Protein AF-A0A6M8V6R9-F1 (afdb_monomer)

Foldseek 3Di:
DPPVVVVVVVVVVVVVVVPPPDPPQVVPPDPQRPDDQLADDDDPAQFQDWDDDDQWIWTFHFQQGIWIWRCPPVNDIHGQDGDNPPLAATFHYWDDDDQWIWTQRAQQGIWIWGNPPVNDIHTLNPAGDQPNFNEWDDDPQWIWGQHAQQGTKIWGCPPVSHTDSVPIDTDGDGGNYDDDDDPPPPVVVVVVVPPDPVVVVVVVVVVVVVVVVVVVVVVVVPDDDD

Sequence (226 aa):
MLNIFKVILFFILLFLIACGTPNDPESIIGGDGGYKIVTKYATTGYAQDIFLKDSLAYISQGQGGLMILNVSNPKEPKFISELIYGLRGYAYNLINKDSVIYLAAGGFGVGIVNVSNPMNPLIIPEIRAIAPAKNFHIMGDFLFTAVSEEGVNITKINNPTYPDFRQTFFVPGYAQSVCKLQPIVIYCLLLAAKLDLRFLIYQTFRMALIFIRLWICLIHRVMPKM

Secondary structure (DSSP, 8-state):
---HHHHHHHHHHHHHHSS---S-GGG--STT-S---------SS---EEEEETTEEEEE-BTT-EEEEE-SSTTS-EEEEEE-TT--S-B--EEEETTEEEEE-BTT-EEEEE-SSTTS-EE-TT---SSSBSEEEEETTEEEEE-BTB-EEEEE-SSTTS-EEEEEEEE-B-B----------THHHHHHHTS-HHHHHHHHHHHHHHHHHHHHHHHTTS----

Solvent-accessible surface area (backbone atoms only — not comparable to full-atom values): 12882 Å² total; per-residue (Å²): 130,83,54,67,66,59,55,51,50,50,52,51,50,47,51,67,66,64,58,61,77,77,83,50,85,80,74,53,87,54,103,68,59,94,60,79,87,73,59,85,83,88,66,97,35,57,74,57,33,78,46,79,56,93,48,33,38,40,31,23,12,23,76,39,20,38,38,33,31,39,45,75,43,69,71,61,63,39,88,56,35,73,46,43,82,90,60,59,58,37,21,43,28,68,50,74,49,93,52,26,37,42,29,16,10,30,82,60,2,33,42,39,31,42,43,77,45,61,73,65,62,41,75,49,86,91,56,65,62,61,60,38,12,54,21,55,37,76,61,91,49,32,39,36,32,9,28,40,80,57,4,37,39,38,29,36,35,83,41,67,92,60,54,43,68,89,56,56,46,78,42,84,43,78,22,71,66,44,79,80,80,68,84,64,80,60,60,71,58,51,60,64,71,59,66,50,70,64,59,57,53,52,52,53,53,55,50,52,55,50,50,55,56,51,52,59,56,48,62,75,73,72,64,77,92,125

Structure (mmCIF, N/CA/C/O backbone):
data_AF-A0A6M8V6R9-F1
#
_entry.id   AF-A0A6M8V6R9-F1
#
loop_
_atom_site.group_PDB
_atom_site.id
_atom_site.type_symbol
_atom_site.label_atom_id
_atom_site.label_alt_id
_atom_site.label_comp_id
_atom_site.label_asym_id
_atom_site.label_entity_id
_atom_site.label_seq_id
_atom_site.pdbx_PDB_ins_code
_atom_site.Cartn_x
_atom_site.Cartn_y
_atom_site.Cartn_z
_atom_site.occupancy
_atom_site.B_iso_or_equiv
_atom_site.auth_seq_id
_atom_site.auth_comp_id
_atom_site.auth_asym_id
_atom_site.auth_atom_id
_atom_site.pdbx_PDB_model_num
ATOM 1 N N . MET A 1 1 ? -37.107 2.624 -49.092 1.00 55.12 1 MET A N 1
ATOM 2 C CA . MET A 1 1 ? -35.644 2.595 -48.881 1.00 55.12 1 MET A CA 1
ATOM 3 C C . MET A 1 1 ? -35.283 3.672 -47.875 1.00 55.12 1 MET A C 1
ATOM 5 O O . MET A 1 1 ? -35.183 4.836 -48.242 1.00 55.12 1 MET A O 1
ATOM 9 N N . LEU A 1 2 ? -35.189 3.313 -46.593 1.00 49.19 2 LEU A N 1
ATOM 10 C CA . LEU A 1 2 ? -34.698 4.228 -45.566 1.00 49.19 2 LEU A CA 1
ATOM 11 C C . LEU A 1 2 ? -33.220 4.485 -45.885 1.00 49.19 2 LEU A C 1
ATOM 13 O O . LEU A 1 2 ? -32.420 3.554 -45.872 1.00 49.19 2 LEU A O 1
ATOM 17 N N . ASN A 1 3 ? -32.912 5.707 -46.319 1.00 68.44 3 ASN A N 1
ATOM 18 C CA . ASN A 1 3 ? -31.613 6.068 -46.878 1.00 68.44 3 ASN A CA 1
ATOM 19 C C . ASN A 1 3 ? -30.522 5.724 -45.853 1.00 68.44 3 ASN A C 1
ATOM 21 O O . ASN A 1 3 ? -30.592 6.208 -44.724 1.00 68.44 3 ASN A O 1
ATOM 25 N N . ILE A 1 4 ? -29.557 4.878 -46.225 1.00 72.81 4 ILE A N 1
ATOM 26 C CA . ILE A 1 4 ? -28.470 4.391 -45.352 1.00 72.81 4 ILE A CA 1
ATOM 27 C C . ILE A 1 4 ? -27.795 5.548 -44.601 1.00 72.81 4 ILE A C 1
ATOM 29 O O . ILE A 1 4 ? -27.435 5.419 -43.435 1.00 72.81 4 ILE A O 1
ATOM 33 N N . PHE A 1 5 ? -27.752 6.721 -45.233 1.00 72.88 5 PHE A N 1
ATOM 34 C CA . PHE A 1 5 ? -27.257 7.961 -44.653 1.00 72.88 5 PHE A CA 1
ATOM 35 C C . PHE A 1 5 ? -28.019 8.411 -43.394 1.00 72.88 5 PHE A C 1
ATOM 37 O O . PHE A 1 5 ? -27.404 8.844 -42.428 1.00 72.88 5 PHE A O 1
ATOM 44 N N . LYS A 1 6 ? -29.351 8.263 -43.354 1.00 70.00 6 LYS A N 1
ATOM 45 C CA . LYS A 1 6 ? -30.177 8.604 -42.180 1.00 70.00 6 LYS A CA 1
ATOM 46 C C . LYS A 1 6 ? -29.963 7.629 -41.024 1.00 70.00 6 LYS A C 1
ATOM 48 O O . LYS A 1 6 ? -30.010 8.049 -39.875 1.00 70.00 6 LYS A O 1
ATOM 53 N N . VAL A 1 7 ? -29.708 6.354 -41.323 1.00 73.94 7 VAL A N 1
ATOM 54 C CA . VAL A 1 7 ? -29.392 5.343 -40.303 1.00 73.94 7 VAL A CA 1
ATOM 55 C C . VAL A 1 7 ? -28.016 5.622 -39.702 1.00 73.94 7 VAL A C 1
ATOM 57 O O . VAL A 1 7 ? -27.891 5.694 -38.486 1.00 73.94 7 VAL A O 1
ATOM 60 N N . ILE A 1 8 ? -27.007 5.879 -40.539 1.00 75.88 8 ILE A N 1
ATOM 61 C CA . ILE A 1 8 ? -25.658 6.238 -40.081 1.00 75.88 8 ILE A CA 1
ATOM 62 C C . ILE A 1 8 ? -25.691 7.530 -39.255 1.00 75.88 8 ILE A C 1
ATOM 64 O O . ILE A 1 8 ? -25.136 7.567 -38.162 1.00 75.88 8 ILE A O 1
ATOM 68 N N . LEU A 1 9 ? -26.403 8.560 -39.719 1.00 76.31 9 LEU A N 1
ATOM 69 C CA . LEU A 1 9 ? -26.532 9.826 -38.998 1.00 76.31 9 LEU A CA 1
ATOM 70 C C . LEU A 1 9 ? -27.241 9.654 -37.645 1.00 76.31 9 LEU A C 1
ATOM 72 O O . LEU A 1 9 ? -26.822 10.258 -36.664 1.00 76.31 9 LEU A O 1
ATOM 76 N N . PHE A 1 10 ? -28.265 8.797 -37.568 1.00 78.56 10 PHE A N 1
ATOM 77 C CA . PHE A 1 10 ? -28.958 8.474 -36.318 1.00 78.56 10 PHE A CA 1
ATOM 78 C C . PHE A 1 10 ? -28.044 7.755 -35.315 1.00 78.56 10 PHE A C 1
ATOM 80 O O . PHE A 1 10 ? -28.046 8.100 -34.136 1.00 78.56 10 PHE A O 1
ATOM 87 N N . PHE A 1 11 ? -27.212 6.813 -35.773 1.00 71.69 11 PHE A N 1
ATOM 88 C CA . PHE A 1 11 ? -26.235 6.140 -34.913 1.00 71.69 11 PHE A CA 1
ATOM 89 C C . PHE A 1 11 ? -25.071 7.052 -34.499 1.00 71.69 11 PHE A C 1
ATOM 91 O O . PH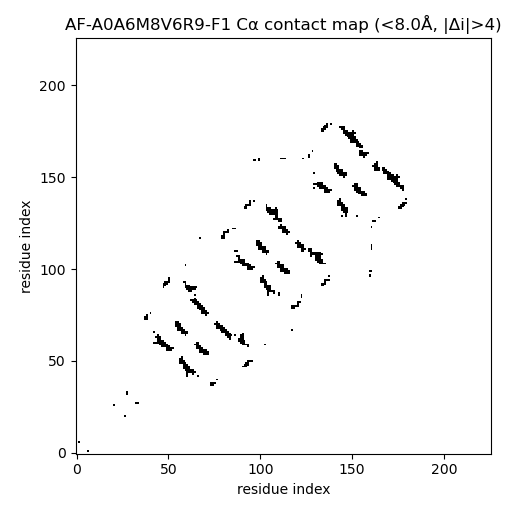E A 1 11 ? -24.610 6.941 -33.368 1.00 71.69 11 PHE A O 1
ATOM 98 N N . ILE A 1 12 ? -24.638 7.985 -35.355 1.00 73.12 12 ILE A N 1
ATOM 99 C CA . ILE A 1 12 ? -23.643 9.014 -35.003 1.00 73.12 12 ILE A CA 1
ATOM 100 C C . ILE A 1 12 ? 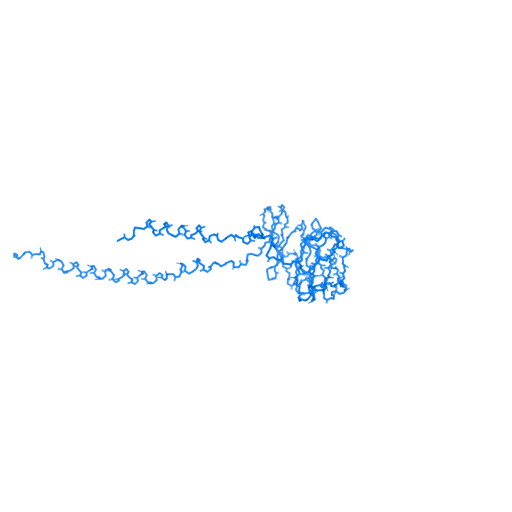-24.215 9.982 -33.959 1.00 73.12 12 ILE A C 1
ATOM 102 O O . ILE A 1 12 ? -23.541 10.280 -32.978 1.00 73.12 12 ILE A O 1
ATOM 106 N N . LEU A 1 13 ? -25.467 10.426 -34.115 1.00 67.25 13 LEU A N 1
ATOM 107 C CA . LEU A 1 13 ? -26.164 11.245 -33.117 1.00 67.25 13 LEU A CA 1
ATOM 108 C C . LEU A 1 13 ? -26.332 10.498 -31.791 1.00 67.25 13 LEU A C 1
ATOM 110 O O . LEU A 1 13 ? -26.054 11.066 -30.742 1.00 67.25 13 LEU A O 1
ATOM 114 N N . LEU A 1 14 ? -26.695 9.213 -31.823 1.00 64.06 14 LEU A N 1
ATOM 115 C CA . LEU A 1 14 ? -26.713 8.368 -30.628 1.00 64.06 14 LEU A CA 1
ATOM 116 C C . LEU A 1 14 ? -25.326 8.229 -29.997 1.00 64.06 14 LEU A C 1
ATOM 118 O O . LEU A 1 14 ? -25.245 8.265 -28.782 1.00 64.06 14 LEU A O 1
ATOM 122 N N . PHE A 1 15 ? -24.245 8.128 -30.774 1.00 58.31 15 PHE A N 1
ATOM 123 C CA . PHE A 1 15 ? -22.869 8.095 -30.256 1.00 58.31 15 PHE A CA 1
ATOM 124 C C . PHE A 1 15 ? -22.446 9.419 -29.607 1.00 58.31 15 PHE A C 1
ATOM 126 O O . PHE A 1 15 ? -21.762 9.408 -28.587 1.00 58.31 15 PHE A O 1
ATOM 133 N N . LEU A 1 16 ? -22.873 10.553 -30.168 1.00 55.50 16 LEU A N 1
ATOM 134 C CA . LEU A 1 16 ? -22.605 11.881 -29.613 1.00 55.50 16 LEU A CA 1
ATOM 135 C C . LEU A 1 16 ? -23.404 12.144 -28.326 1.00 55.50 16 LEU A C 1
ATOM 137 O O . LEU A 1 16 ? -22.905 12.832 -27.444 1.00 55.50 16 LEU A O 1
ATOM 141 N N . ILE A 1 17 ? -24.605 11.567 -28.192 1.00 56.25 17 ILE A N 1
ATOM 142 C CA . ILE A 1 17 ? -25.443 11.671 -26.982 1.00 56.25 17 ILE A CA 1
ATOM 143 C C . ILE A 1 17 ? -25.079 10.583 -25.947 1.00 56.25 17 ILE A C 1
ATOM 145 O O . ILE A 1 17 ? -25.240 10.789 -24.748 1.00 56.25 17 ILE A O 1
ATOM 149 N N . ALA A 1 18 ? -24.562 9.431 -26.392 1.00 46.50 18 ALA A N 1
ATOM 150 C CA . ALA A 1 18 ? -24.117 8.314 -25.551 1.00 46.50 18 ALA A CA 1
ATOM 151 C C . ALA A 1 18 ? -22.645 8.407 -25.133 1.00 46.50 18 ALA A C 1
ATOM 153 O O . ALA A 1 18 ? -22.166 7.535 -24.404 1.00 46.50 18 ALA A O 1
ATOM 154 N N . CYS A 1 19 ? -21.938 9.472 -25.523 1.00 44.44 19 CYS A N 1
ATOM 155 C CA . CYS A 1 19 ? -20.775 9.928 -24.777 1.00 44.44 19 CYS A CA 1
ATOM 156 C C . CYS A 1 19 ? -21.289 10.489 -23.445 1.00 44.44 19 CYS A C 1
ATOM 158 O O . CYS A 1 19 ? -21.414 11.697 -23.251 1.00 44.44 19 CYS A O 1
ATOM 160 N N . GLY A 1 20 ? -21.700 9.580 -22.556 1.00 43.12 20 GLY A N 1
ATOM 161 C CA . GLY A 1 20 ? -21.991 9.903 -21.174 1.00 43.12 20 GLY A CA 1
ATOM 162 C C . GLY A 1 20 ? -20.787 10.646 -20.623 1.00 43.12 20 GLY A C 1
ATOM 163 O O . GLY A 1 20 ? -19.653 10.188 -20.775 1.00 43.12 20 GLY A O 1
ATOM 164 N N . THR A 1 21 ? -21.046 11.813 -20.043 1.00 43.44 21 THR A N 1
ATOM 165 C CA . THR A 1 21 ? -20.040 12.617 -19.355 1.00 43.44 21 THR A CA 1
ATOM 166 C C . THR A 1 21 ? -19.224 11.691 -18.454 1.00 43.44 21 THR A C 1
ATOM 168 O O . THR A 1 21 ? -19.815 10.990 -17.624 1.00 43.44 21 THR A O 1
ATOM 171 N N . PRO A 1 22 ? -17.904 11.597 -18.657 1.00 41.12 22 PRO A N 1
ATOM 172 C CA . PRO A 1 22 ? -17.100 10.538 -18.076 1.00 41.12 22 PRO A CA 1
ATOM 173 C C . PRO A 1 22 ? -16.888 10.804 -16.592 1.00 41.12 22 PRO A C 1
ATOM 175 O O . PRO A 1 22 ? -15.868 11.362 -16.240 1.00 41.12 22 PRO A O 1
ATOM 178 N N . ASN A 1 23 ? -17.825 10.416 -15.718 1.00 45.81 23 ASN A N 1
ATOM 179 C CA . ASN A 1 23 ? -17.651 10.470 -14.259 1.00 45.81 23 ASN A CA 1
ATOM 180 C C . ASN A 1 23 ? -17.009 11.779 -13.748 1.00 45.81 23 ASN A C 1
ATOM 182 O O . ASN A 1 23 ? -16.286 11.750 -12.754 1.00 45.81 23 ASN A O 1
ATOM 186 N N . ASP A 1 24 ? -17.238 12.904 -14.437 1.00 43.41 24 ASP A N 1
ATOM 187 C CA . ASP A 1 24 ? -16.562 14.153 -14.124 1.00 43.41 24 ASP A CA 1
ATOM 188 C C . ASP A 1 24 ? -17.137 14.651 -12.798 1.00 43.41 24 ASP A C 1
ATOM 190 O O . ASP A 1 24 ? -18.343 14.939 -12.737 1.00 43.41 24 ASP A O 1
ATOM 194 N N . PRO A 1 25 ? -16.327 14.772 -11.731 1.00 51.22 25 PRO A N 1
ATOM 195 C CA . PRO A 1 25 ? -16.792 15.333 -10.466 1.00 51.22 25 PRO A CA 1
ATOM 196 C C . PRO A 1 25 ? -17.280 16.786 -10.617 1.00 51.22 25 PRO A C 1
ATOM 198 O O . PRO A 1 25 ? -17.981 17.287 -9.743 1.00 51.22 25 PRO A O 1
ATOM 201 N N . GLU A 1 26 ? -16.984 17.444 -11.743 1.00 45.91 26 GLU A N 1
ATOM 202 C CA . GLU A 1 26 ? -17.461 18.789 -12.086 1.00 45.91 26 GLU A CA 1
ATOM 203 C C . GLU A 1 26 ? -18.832 18.819 -12.794 1.00 45.91 26 GLU A C 1
ATOM 205 O O . GLU A 1 26 ? -19.400 19.891 -12.987 1.00 45.91 26 GLU A O 1
ATOM 210 N N . SER A 1 27 ? -19.431 17.666 -13.125 1.00 43.75 27 SER A N 1
ATOM 211 C CA . SER A 1 27 ? -20.790 17.603 -13.705 1.00 43.75 27 SER A CA 1
ATOM 212 C C . SER A 1 27 ? -21.918 17.890 -12.698 1.00 43.75 27 SER A C 1
ATOM 214 O O . SER A 1 27 ? -23.097 17.912 -13.060 1.00 43.75 27 SER A O 1
ATOM 216 N N . ILE A 1 28 ? -21.585 18.162 -11.433 1.00 53.97 28 ILE A N 1
ATOM 217 C CA . ILE A 1 28 ? -22.557 18.460 -10.381 1.00 53.97 28 ILE A CA 1
ATOM 218 C C . ILE A 1 28 ? -22.807 19.969 -10.326 1.00 53.97 28 ILE A C 1
ATOM 220 O O . ILE A 1 28 ? -22.348 20.682 -9.435 1.00 53.97 28 ILE A O 1
ATOM 224 N N . ILE A 1 29 ? -23.565 20.471 -11.299 1.00 50.88 29 ILE A N 1
ATOM 225 C CA . ILE A 1 29 ? -24.079 21.842 -11.274 1.00 50.88 29 ILE A CA 1
ATOM 226 C C . ILE A 1 29 ? -25.322 21.866 -10.375 1.00 50.88 29 ILE A C 1
ATOM 228 O O . ILE A 1 29 ? -26.451 21.664 -10.813 1.00 50.88 29 ILE A O 1
ATOM 232 N N . GLY A 1 30 ? -25.094 22.077 -9.083 1.00 48.16 30 GLY A N 1
ATOM 233 C CA . GLY A 1 30 ? -26.113 22.283 -8.057 1.00 48.16 30 GLY A CA 1
ATOM 234 C C . GLY A 1 30 ? -25.404 22.554 -6.738 1.00 48.16 30 GLY A C 1
ATOM 235 O O . GLY A 1 30 ? -24.497 21.806 -6.392 1.00 48.16 30 GLY A O 1
ATOM 236 N N . GLY A 1 31 ? -25.770 23.631 -6.041 1.00 50.78 31 GLY A N 1
ATOM 237 C CA . GLY A 1 31 ? -24.967 24.318 -5.012 1.00 50.78 31 GLY A CA 1
ATOM 238 C C . GLY A 1 31 ? -24.450 23.517 -3.808 1.00 50.78 31 GLY A C 1
ATOM 239 O O . GLY A 1 31 ? -23.756 24.103 -2.985 1.00 50.78 31 GLY A O 1
ATOM 240 N N . ASP A 1 32 ? -24.694 22.205 -3.738 1.00 57.09 32 ASP A N 1
ATOM 241 C CA . ASP A 1 32 ? -24.269 21.318 -2.650 1.00 57.09 32 ASP A CA 1
ATOM 242 C C . ASP A 1 32 ? -23.536 20.043 -3.146 1.00 57.09 32 ASP A C 1
ATOM 244 O O . ASP A 1 32 ? -23.332 19.103 -2.380 1.00 57.09 32 ASP A O 1
ATOM 248 N N . GLY A 1 33 ? -23.141 19.968 -4.425 1.00 50.75 33 GLY A N 1
ATOM 249 C CA . GLY A 1 33 ? -22.059 19.083 -4.888 1.00 50.75 33 GLY A CA 1
ATOM 250 C C . GLY A 1 33 ? -22.251 17.560 -4.788 1.00 50.75 33 GLY A C 1
ATOM 251 O O . GLY A 1 33 ? -21.270 16.841 -4.916 1.00 50.75 33 GLY A O 1
ATOM 252 N N . GLY A 1 34 ? -23.464 17.029 -4.587 1.00 62.59 34 GLY A N 1
ATOM 253 C CA . GLY A 1 34 ? -23.811 15.603 -4.787 1.00 62.59 34 GLY A CA 1
ATOM 254 C C . GLY A 1 34 ? -23.121 14.569 -3.877 1.00 62.59 34 GLY A C 1
ATOM 255 O O . GLY A 1 34 ? -23.508 13.401 -3.875 1.00 62.59 34 GLY A O 1
ATOM 256 N N . TYR A 1 35 ? -22.171 14.983 -3.042 1.00 68.56 35 TYR A N 1
ATOM 257 C CA . TYR A 1 35 ? -21.623 14.215 -1.932 1.00 68.56 35 TYR A CA 1
ATOM 258 C C . TYR A 1 35 ? -21.680 15.056 -0.657 1.00 68.56 35 TYR A C 1
ATOM 260 O O . TYR A 1 35 ? -21.407 16.253 -0.648 1.00 68.56 35 TYR A O 1
ATOM 268 N N . LYS A 1 36 ? -22.014 14.413 0.463 1.00 82.50 36 LYS A N 1
ATOM 269 C CA . LYS A 1 36 ? -21.991 15.047 1.782 1.00 82.50 36 LYS A CA 1
ATOM 270 C C . LYS A 1 36 ? -20.750 14.590 2.532 1.00 82.50 36 LYS A C 1
ATOM 272 O O . LYS A 1 36 ? -20.582 13.397 2.775 1.00 82.50 36 LYS A O 1
ATOM 277 N N . ILE A 1 37 ? -19.907 15.534 2.946 1.00 86.12 37 ILE A N 1
ATOM 278 C CA . ILE A 1 37 ? -18.767 15.234 3.820 1.00 86.12 37 ILE A CA 1
ATOM 2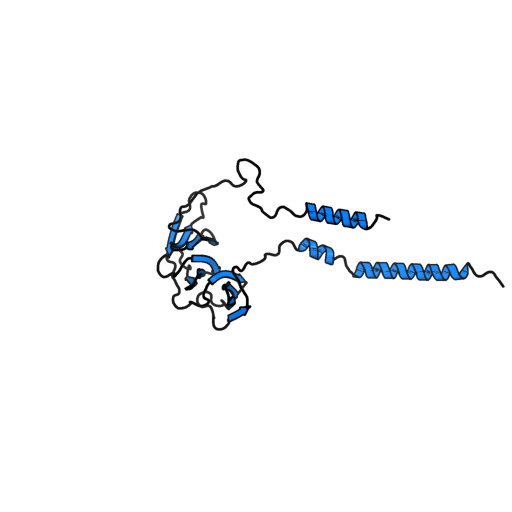79 C C . ILE A 1 37 ? -19.310 14.740 5.167 1.00 86.12 37 ILE A C 1
ATOM 281 O O . ILE A 1 37 ? -20.002 15.474 5.872 1.00 86.12 37 ILE A O 1
ATOM 285 N N . VAL A 1 38 ? -19.010 13.485 5.508 1.00 91.25 38 VAL A N 1
ATOM 286 C CA . VAL A 1 38 ? -19.432 12.860 6.773 1.00 91.25 38 VAL A CA 1
ATOM 287 C C . VAL A 1 38 ? -18.470 13.208 7.907 1.00 91.25 38 VAL A C 1
ATOM 289 O O . VAL A 1 38 ? -18.911 13.520 9.009 1.00 91.25 38 VAL A O 1
ATOM 292 N N . THR A 1 39 ? -17.166 13.166 7.636 1.00 93.25 39 THR A N 1
ATOM 293 C CA . THR A 1 39 ? -16.107 13.507 8.588 1.00 93.25 39 THR A CA 1
ATOM 294 C C . THR A 1 39 ? -14.852 13.954 7.839 1.00 93.25 39 THR A C 1
ATOM 296 O O . THR A 1 39 ? -14.725 13.719 6.634 1.00 93.25 39 THR A O 1
ATOM 299 N N . LYS A 1 40 ? -13.915 14.582 8.551 1.00 92.25 40 LYS A N 1
ATOM 300 C CA . LYS A 1 40 ? -12.560 14.872 8.066 1.00 92.25 40 LYS A CA 1
ATOM 301 C C . LYS A 1 40 ? -11.568 14.353 9.098 1.00 92.25 40 LYS A C 1
ATOM 303 O O . LYS A 1 40 ? -11.721 14.642 10.280 1.00 92.25 40 LYS A O 1
ATOM 308 N N . TYR A 1 41 ? -10.557 13.619 8.649 1.00 93.44 41 TYR A N 1
ATOM 309 C CA . TYR A 1 41 ? -9.496 13.106 9.510 1.00 93.44 41 TYR A CA 1
ATOM 310 C C . TYR A 1 41 ? -8.156 13.677 9.050 1.00 93.44 41 TYR A C 1
ATOM 312 O O . TYR A 1 41 ? -7.801 13.547 7.879 1.00 93.44 41 TYR A O 1
ATOM 320 N N . ALA A 1 42 ? -7.433 14.334 9.956 1.00 92.50 42 ALA A N 1
ATOM 321 C CA . ALA A 1 42 ? -6.129 14.905 9.651 1.00 92.50 42 ALA A CA 1
ATOM 322 C C . ALA A 1 42 ? -5.047 13.828 9.765 1.00 92.50 42 ALA A C 1
ATOM 324 O O . ALA A 1 42 ? -4.855 13.225 10.820 1.00 92.50 42 ALA A O 1
ATOM 325 N N . THR A 1 43 ? -4.342 13.593 8.667 1.00 91.50 43 THR A N 1
ATOM 326 C CA . THR A 1 43 ? -3.163 12.735 8.627 1.00 91.50 43 THR A CA 1
ATOM 327 C C . THR A 1 43 ? -1.933 13.499 9.131 1.00 91.50 43 THR A C 1
ATOM 329 O O . THR A 1 43 ? -1.846 14.716 8.996 1.00 91.50 43 THR A O 1
ATOM 332 N N . THR A 1 44 ? -0.962 12.789 9.700 1.00 87.25 44 THR A N 1
ATOM 333 C CA . THR A 1 44 ? 0.329 13.330 10.185 1.00 87.25 44 THR A CA 1
ATOM 334 C C . THR A 1 44 ? 1.253 13.806 9.055 1.00 87.25 44 THR A C 1
ATOM 336 O O . THR A 1 44 ? 2.080 14.690 9.263 1.00 87.25 44 THR A O 1
ATOM 339 N N . GLY A 1 45 ? 1.101 13.243 7.852 1.00 88.44 45 GLY A N 1
ATOM 340 C CA . GLY A 1 45 ? 1.786 13.650 6.620 1.00 88.44 45 GLY A CA 1
ATOM 341 C C . GLY A 1 45 ? 0.832 13.869 5.441 1.00 88.44 45 GLY A C 1
ATOM 342 O O . GLY A 1 45 ? -0.391 13.795 5.591 1.00 88.44 45 GLY A O 1
ATOM 343 N N . TYR A 1 46 ? 1.394 14.114 4.254 1.00 90.50 46 TYR A N 1
ATOM 344 C CA . TYR A 1 46 ? 0.638 14.322 3.014 1.00 90.50 46 TYR A CA 1
ATOM 345 C C . TYR A 1 46 ? 0.028 13.014 2.518 1.00 90.50 46 TYR A C 1
ATOM 347 O O . TYR A 1 46 ? 0.748 12.193 1.957 1.00 90.50 46 TYR A O 1
ATOM 355 N N . ALA A 1 47 ? -1.278 12.826 2.706 1.00 93.44 47 ALA A N 1
ATOM 356 C CA . ALA A 1 47 ? -1.992 11.677 2.158 1.00 93.44 47 ALA A CA 1
ATOM 357 C C . ALA A 1 47 ? -1.863 11.648 0.623 1.00 93.44 47 ALA A C 1
ATOM 359 O O . ALA A 1 47 ? -2.220 12.620 -0.040 1.00 93.44 47 ALA A O 1
ATOM 360 N N . GLN A 1 48 ? -1.329 10.554 0.081 1.00 93.75 48 GLN A N 1
ATOM 361 C CA . GLN A 1 48 ? -1.113 10.362 -1.356 1.00 93.75 48 GLN A CA 1
ATOM 362 C C . GLN A 1 48 ? -2.103 9.357 -1.944 1.00 93.75 48 GLN A C 1
ATOM 364 O O . GLN A 1 48 ? -2.635 9.574 -3.028 1.00 93.75 48 GLN A O 1
ATOM 369 N N . ASP A 1 49 ? -2.363 8.268 -1.222 1.00 94.06 49 ASP A N 1
ATOM 370 C CA . ASP A 1 49 ? -3.238 7.190 -1.663 1.00 94.06 49 ASP A CA 1
ATOM 371 C C . ASP A 1 49 ? -3.875 6.480 -0.463 1.00 94.06 49 ASP A C 1
ATOM 373 O O . ASP A 1 49 ? -3.390 6.569 0.671 1.00 94.06 49 ASP A O 1
ATOM 377 N N . ILE A 1 50 ? -4.977 5.778 -0.713 1.00 95.00 50 ILE A N 1
ATOM 378 C CA . ILE A 1 50 ? -5.743 5.057 0.298 1.00 95.00 50 ILE A CA 1
ATOM 379 C C . ILE A 1 50 ? -6.236 3.718 -0.241 1.00 95.00 50 ILE A C 1
ATOM 381 O O . ILE A 1 50 ? -6.772 3.609 -1.340 1.00 95.00 50 ILE A O 1
ATOM 385 N N . PHE A 1 51 ? -6.129 2.693 0.593 1.00 92.44 51 PHE A N 1
ATOM 386 C CA . PHE A 1 51 ? -6.681 1.373 0.338 1.00 92.44 51 PHE A CA 1
ATOM 387 C C . PHE A 1 51 ? -7.542 0.926 1.509 1.00 92.44 51 PHE A C 1
ATOM 389 O O . PHE A 1 51 ? -7.178 1.105 2.671 1.00 92.44 51 PHE A O 1
ATOM 396 N N . LEU A 1 52 ? -8.675 0.308 1.193 1.00 94.62 52 LEU A N 1
ATOM 397 C CA . LEU A 1 52 ? -9.593 -0.254 2.171 1.00 94.62 52 LEU A CA 1
ATOM 398 C C . LEU A 1 52 ? -9.513 -1.777 2.145 1.00 94.62 52 LEU A C 1
ATOM 400 O O . LEU A 1 52 ? -9.669 -2.395 1.093 1.00 94.62 52 LEU A O 1
ATOM 404 N N . LYS A 1 53 ? -9.344 -2.372 3.324 1.00 92.88 53 LYS A N 1
ATOM 405 C CA . LYS A 1 53 ? -9.544 -3.803 3.551 1.00 92.88 53 LYS A CA 1
ATOM 406 C C . LYS A 1 53 ? -10.356 -3.981 4.818 1.00 92.88 53 LYS A C 1
ATOM 408 O O . LYS A 1 53 ? -9.955 -3.539 5.893 1.00 92.88 53 LYS A O 1
ATOM 413 N N . ASP A 1 54 ? -11.507 -4.621 4.667 1.00 92.06 54 ASP A N 1
ATOM 414 C CA . ASP A 1 54 ? -12.501 -4.777 5.722 1.00 92.06 54 ASP A CA 1
ATOM 415 C C . ASP A 1 54 ? -12.892 -3.414 6.325 1.00 92.06 54 ASP A C 1
ATOM 417 O O . ASP A 1 54 ? -13.385 -2.535 5.622 1.00 92.06 54 ASP A O 1
ATOM 421 N N . SER A 1 55 ? -12.665 -3.222 7.625 1.00 96.25 55 SER A N 1
ATOM 422 C CA . SER A 1 55 ? -12.905 -1.959 8.335 1.00 96.25 55 SER A CA 1
ATOM 423 C C . SER A 1 55 ? -11.648 -1.104 8.503 1.00 96.25 55 SER A C 1
ATOM 425 O O . SER A 1 55 ? -11.667 -0.155 9.286 1.00 96.25 55 SER A O 1
ATOM 427 N N . LEU A 1 56 ? -10.547 -1.443 7.833 1.00 97.44 56 LEU A N 1
ATOM 428 C CA . LEU A 1 56 ? -9.281 -0.728 7.944 1.00 97.44 56 LEU A CA 1
ATOM 429 C C . LEU A 1 56 ? -8.983 0.062 6.672 1.00 97.44 56 LEU A C 1
ATOM 431 O O . LEU A 1 56 ? -9.075 -0.455 5.558 1.00 97.44 56 LEU A O 1
ATOM 435 N N . ALA A 1 57 ? -8.587 1.315 6.864 1.00 96.94 57 ALA A N 1
ATOM 436 C CA . ALA A 1 57 ? -8.022 2.176 5.843 1.00 96.94 57 ALA A CA 1
ATOM 437 C C . ALA A 1 57 ? -6.506 2.253 6.027 1.00 96.94 57 ALA A C 1
ATOM 439 O O . ALA A 1 57 ? -6.020 2.592 7.105 1.00 96.94 57 ALA A O 1
ATOM 440 N N . TYR A 1 58 ? -5.779 1.964 4.959 1.00 97.12 58 TYR A N 1
ATOM 441 C CA . TYR A 1 58 ? -4.331 2.063 4.862 1.00 97.12 58 TYR A CA 1
ATOM 442 C C . TYR A 1 58 ? -4.009 3.257 3.977 1.00 97.12 58 TYR A C 1
ATOM 444 O O . TYR A 1 58 ? -4.480 3.317 2.844 1.00 97.12 58 TYR A O 1
ATOM 452 N N . ILE A 1 59 ? -3.248 4.212 4.494 1.00 96.69 59 ILE A N 1
ATOM 453 C CA . ILE A 1 59 ? -3.037 5.514 3.862 1.00 96.69 59 ILE A CA 1
ATOM 454 C C . ILE A 1 59 ? -1.538 5.727 3.685 1.00 96.69 59 ILE A C 1
ATOM 456 O O . ILE A 1 59 ? -0.795 5.696 4.667 1.00 96.69 59 ILE A O 1
ATOM 460 N N . SER A 1 60 ? -1.086 5.960 2.454 1.00 95.19 60 SER A N 1
ATOM 461 C CA . SER A 1 60 ? 0.284 6.405 2.193 1.00 95.19 60 SER A CA 1
ATOM 462 C C . SER A 1 60 ? 0.365 7.904 2.440 1.00 95.19 60 SER A C 1
ATOM 464 O O . SER A 1 60 ? -0.500 8.664 2.010 1.00 95.19 60 SER A O 1
ATOM 466 N N . GLN A 1 61 ? 1.401 8.345 3.147 1.00 93.50 61 GLN A N 1
ATOM 467 C CA . GLN A 1 61 ? 1.498 9.716 3.649 1.00 93.50 61 GLN A CA 1
ATOM 468 C C . GLN A 1 61 ? 2.765 10.449 3.188 1.00 93.50 61 GLN A C 1
ATOM 470 O O . GLN A 1 61 ? 3.300 11.297 3.911 1.00 93.50 61 GLN A O 1
ATOM 475 N N . GLY A 1 62 ? 3.307 10.113 2.013 1.00 91.06 62 GLY A N 1
ATOM 476 C CA . GLY A 1 62 ? 4.574 10.678 1.553 1.00 91.06 62 GLY A CA 1
ATOM 477 C C . GLY A 1 62 ? 5.696 10.381 2.555 1.00 91.06 62 GLY A C 1
ATOM 478 O O . GLY A 1 62 ? 6.045 9.220 2.754 1.00 91.06 62 GLY A O 1
ATOM 479 N N . GLN A 1 63 ? 6.242 11.417 3.200 1.00 87.75 63 GLN A N 1
ATOM 480 C CA . GLN A 1 63 ? 7.251 11.290 4.269 1.00 87.75 63 GLN A CA 1
ATOM 481 C C . GLN A 1 63 ? 6.707 10.698 5.577 1.00 87.75 63 GLN A C 1
ATOM 483 O O . GLN A 1 63 ? 7.492 10.204 6.378 1.00 87.75 63 GLN A O 1
ATOM 488 N N . GLY A 1 64 ? 5.388 10.739 5.796 1.00 88.88 64 GLY A N 1
ATOM 489 C CA . GLY A 1 64 ? 4.739 10.107 6.951 1.00 88.88 64 GLY A CA 1
ATOM 490 C C . GLY A 1 64 ? 4.664 8.580 6.850 1.00 88.88 64 GLY A C 1
ATOM 491 O O . GLY A 1 64 ? 4.247 7.923 7.791 1.00 88.88 64 GLY A O 1
ATOM 492 N N . GLY A 1 65 ? 5.077 7.987 5.723 1.00 92.62 65 GLY A N 1
ATOM 493 C CA . GLY A 1 65 ? 5.076 6.537 5.550 1.00 92.62 65 GLY A CA 1
ATOM 494 C C . GLY A 1 65 ? 3.665 5.974 5.376 1.00 92.62 65 GLY A C 1
ATOM 495 O O . GLY A 1 65 ? 2.969 6.356 4.432 1.00 92.62 65 GLY A O 1
ATOM 496 N N . LEU A 1 66 ? 3.274 5.033 6.237 1.00 95.06 66 LEU A N 1
ATOM 497 C CA . LEU A 1 66 ? 1.986 4.334 6.190 1.00 95.06 66 LEU A CA 1
ATOM 498 C C . LEU A 1 66 ? 1.200 4.545 7.489 1.00 95.06 66 LEU A C 1
ATOM 500 O O . LEU A 1 66 ? 1.658 4.135 8.553 1.00 95.06 66 LEU A O 1
ATOM 504 N N . MET A 1 67 ? -0.023 5.060 7.391 1.00 96.50 67 MET A N 1
ATOM 505 C CA . MET A 1 67 ? -0.981 5.126 8.499 1.00 96.50 67 MET A CA 1
ATOM 506 C C . MET A 1 67 ? -2.094 4.107 8.320 1.00 96.50 67 MET A C 1
ATOM 508 O O . MET A 1 67 ? -2.564 3.860 7.210 1.00 96.50 67 MET A O 1
ATOM 512 N N . ILE A 1 68 ? -2.533 3.540 9.440 1.00 97.31 68 ILE A N 1
ATOM 513 C CA . ILE A 1 68 ? -3.649 2.605 9.501 1.00 97.31 68 ILE A CA 1
ATOM 514 C C . ILE A 1 68 ? -4.724 3.209 10.401 1.00 97.31 68 ILE A C 1
ATOM 516 O O . ILE A 1 68 ? -4.464 3.563 11.554 1.00 97.31 68 ILE A O 1
ATOM 520 N N . LEU A 1 69 ? -5.941 3.312 9.872 1.00 97.75 69 LEU A N 1
ATOM 521 C CA . LEU A 1 69 ? -7.128 3.764 10.590 1.00 97.75 69 LEU A CA 1
ATOM 522 C C . LEU A 1 69 ? -8.190 2.669 10.584 1.00 97.75 69 LEU A C 1
ATOM 524 O O . LEU A 1 69 ? -8.386 1.987 9.584 1.00 97.75 69 LEU A O 1
ATOM 528 N N . ASN A 1 70 ? -8.941 2.552 11.670 1.00 97.81 70 ASN A N 1
ATOM 529 C CA . ASN A 1 70 ? -10.206 1.840 11.685 1.00 97.81 70 ASN A CA 1
ATOM 530 C C . ASN A 1 70 ? -11.323 2.805 11.279 1.00 97.81 70 ASN A C 1
ATOM 532 O O . ASN A 1 70 ? -11.558 3.817 11.937 1.00 97.81 70 ASN A O 1
ATOM 536 N N . VAL A 1 71 ? -12.009 2.466 10.194 1.00 97.44 71 VAL A N 1
ATOM 537 C CA . VAL A 1 71 ? -13.084 3.243 9.567 1.00 97.44 71 VAL A CA 1
ATOM 538 C C . VAL A 1 71 ? -14.432 2.513 9.615 1.00 97.44 71 VAL A C 1
ATOM 540 O O . VAL A 1 71 ? -15.343 2.852 8.865 1.00 97.44 71 VAL A O 1
ATOM 543 N N . SER A 1 72 ? -14.590 1.536 10.520 1.00 97.44 72 SER A N 1
ATOM 544 C CA . SER A 1 72 ? -15.871 0.840 10.768 1.00 97.44 72 SER A CA 1
ATOM 545 C C . SER A 1 72 ? -17.025 1.803 11.064 1.00 97.44 72 SER A C 1
ATOM 547 O O . SER A 1 72 ? -18.155 1.558 10.648 1.00 97.44 72 SER A O 1
ATOM 549 N N . ASN A 1 73 ? -16.736 2.918 11.744 1.00 96.12 73 ASN A N 1
ATOM 550 C CA . ASN A 1 73 ? -17.630 4.061 11.858 1.00 96.12 73 ASN A CA 1
ATOM 551 C C . ASN A 1 73 ? -17.091 5.231 11.011 1.00 96.12 73 ASN A C 1
ATOM 553 O O . ASN A 1 73 ? -16.194 5.943 11.467 1.00 96.12 73 ASN A O 1
ATOM 557 N N . PRO A 1 74 ? -17.663 5.508 9.823 1.00 92.50 74 PRO A N 1
ATOM 558 C CA . PRO A 1 74 ? -17.207 6.596 8.955 1.00 92.50 74 PRO A CA 1
ATOM 559 C C . PRO A 1 74 ? -17.348 8.001 9.555 1.00 92.50 74 PRO A C 1
ATOM 561 O O . PRO A 1 74 ? -16.766 8.942 9.027 1.00 92.50 74 PRO A O 1
ATOM 564 N N . LYS A 1 75 ? -18.137 8.179 10.625 1.00 95.44 75 LYS A N 1
ATOM 565 C CA . LYS A 1 75 ? -18.254 9.465 11.337 1.00 95.44 75 LYS A CA 1
ATOM 566 C C . LYS A 1 75 ? -17.111 9.691 12.321 1.00 95.44 75 LYS A C 1
ATOM 568 O O . LYS A 1 75 ? -16.770 10.838 12.594 1.00 95.44 75 LYS A O 1
ATOM 573 N N . GLU A 1 76 ? -16.523 8.610 12.824 1.00 95.44 76 GLU A N 1
ATOM 574 C CA . GLU A 1 76 ? -15.499 8.632 13.866 1.00 95.44 76 GLU A CA 1
ATOM 575 C C . GLU A 1 76 ? -14.390 7.603 13.565 1.00 95.44 76 GLU A C 1
ATOM 577 O O . GLU A 1 76 ? -14.312 6.555 14.217 1.00 95.44 76 GLU A O 1
ATOM 582 N N . PRO A 1 77 ? -13.536 7.864 12.556 1.00 97.06 77 PRO A N 1
ATOM 583 C CA . PRO A 1 77 ? -12.363 7.042 12.293 1.00 97.06 77 PRO A CA 1
ATOM 584 C C . PRO A 1 77 ? -11.425 7.020 13.501 1.00 97.06 77 PRO A C 1
ATOM 586 O O . PRO A 1 77 ? -11.195 8.051 14.135 1.00 97.06 77 PRO A O 1
ATOM 589 N N . LYS A 1 78 ? -10.846 5.856 13.799 1.00 97.38 78 LYS A N 1
ATOM 590 C CA . LYS A 1 78 ? -9.928 5.666 14.928 1.00 97.38 78 LYS A CA 1
ATOM 591 C C . LYS A 1 78 ? -8.531 5.334 14.439 1.00 97.38 78 LYS A C 1
ATOM 593 O O . LYS A 1 78 ? -8.362 4.441 13.614 1.00 97.38 78 LYS A O 1
ATOM 598 N N . PHE A 1 79 ? -7.532 6.018 14.982 1.00 97.38 79 PHE A N 1
ATOM 599 C CA . PHE A 1 79 ? -6.134 5.673 14.760 1.00 97.38 79 PHE A CA 1
ATOM 600 C C . PHE A 1 79 ? -5.821 4.267 15.280 1.00 97.38 79 PHE A C 1
ATOM 602 O O . PHE A 1 79 ? -6.238 3.911 16.382 1.00 97.38 79 PHE A O 1
ATOM 609 N N . ILE A 1 80 ? -5.089 3.486 14.485 1.00 97.75 80 ILE A N 1
ATOM 610 C CA . ILE A 1 80 ? -4.635 2.138 14.846 1.00 97.75 80 ILE A CA 1
ATOM 611 C C . ILE A 1 80 ? -3.120 2.133 15.016 1.00 97.75 80 ILE A C 1
ATOM 613 O O . ILE A 1 80 ? -2.624 1.790 16.087 1.00 97.75 80 ILE A O 1
ATOM 617 N N . SER A 1 81 ? -2.387 2.536 13.979 1.00 96.50 81 SER A N 1
ATOM 618 C CA . SER A 1 81 ? -0.928 2.599 14.015 1.00 96.50 81 SER A CA 1
ATOM 619 C C . SER A 1 81 ? -0.375 3.464 12.887 1.00 96.50 81 SER A C 1
ATOM 621 O O . SER A 1 81 ? -1.067 3.776 11.915 1.00 96.50 81 SER A O 1
ATOM 623 N N . GLU A 1 82 ? 0.920 3.745 12.964 1.00 94.38 82 GLU A N 1
ATOM 624 C CA . GLU A 1 82 ? 1.681 4.425 11.922 1.00 94.38 82 GLU A CA 1
ATOM 625 C C . GLU A 1 82 ? 3.059 3.777 11.783 1.00 94.38 82 GLU A C 1
ATOM 627 O O . GLU A 1 82 ? 3.671 3.364 12.770 1.00 94.38 82 GLU A O 1
ATOM 632 N N . LEU A 1 83 ? 3.546 3.688 10.552 1.00 92.81 83 LEU A N 1
ATOM 633 C CA . LEU A 1 83 ? 4.857 3.172 10.202 1.00 92.81 83 LEU A CA 1
ATOM 634 C C . LEU A 1 83 ? 5.602 4.236 9.402 1.00 92.81 83 LEU A C 1
ATOM 636 O O . LEU A 1 83 ? 5.484 4.313 8.180 1.00 92.81 83 LEU A O 1
ATOM 640 N N . ILE A 1 84 ? 6.372 5.050 10.120 1.00 85.12 84 ILE A N 1
ATOM 641 C CA . ILE A 1 84 ? 7.188 6.131 9.552 1.00 85.12 84 ILE A CA 1
ATOM 642 C C . ILE A 1 84 ? 8.621 5.638 9.318 1.00 85.12 84 ILE A C 1
ATOM 644 O O . ILE A 1 84 ? 9.216 5.835 8.260 1.00 85.12 84 ILE A O 1
ATOM 648 N N . TYR A 1 85 ? 9.197 4.978 10.326 1.00 77.38 85 TYR A N 1
ATOM 649 C CA . TYR A 1 85 ? 10.613 4.629 10.340 1.00 77.38 85 TYR A CA 1
ATOM 650 C C . TYR A 1 85 ? 10.913 3.383 9.506 1.00 77.38 85 TYR A C 1
ATOM 652 O O . TYR A 1 85 ? 10.227 2.370 9.595 1.00 77.38 85 TYR A O 1
ATOM 660 N N . GLY A 1 86 ? 11.988 3.451 8.718 1.00 72.69 86 GLY A N 1
ATOM 661 C CA . GLY A 1 86 ? 12.495 2.344 7.901 1.00 72.69 86 GLY A CA 1
ATOM 662 C C . GLY A 1 86 ? 11.921 2.281 6.480 1.00 72.69 86 GLY A C 1
ATOM 663 O O . GLY A 1 86 ? 12.559 1.684 5.607 1.00 72.69 86 GLY A O 1
ATOM 664 N N . LEU A 1 87 ? 10.786 2.942 6.215 1.00 77.00 87 LEU A N 1
ATOM 665 C CA . LEU A 1 87 ? 10.327 3.223 4.856 1.00 77.00 87 LEU A CA 1
ATOM 666 C C . LEU A 1 87 ? 11.196 4.358 4.312 1.00 77.00 87 LEU A C 1
ATOM 668 O O . LEU A 1 87 ? 11.153 5.489 4.786 1.00 77.00 87 LEU A O 1
ATOM 672 N N . ARG A 1 88 ? 12.072 4.037 3.360 1.00 77.69 88 ARG A N 1
ATOM 673 C CA . ARG A 1 88 ? 12.914 5.042 2.706 1.00 77.69 88 ARG A CA 1
ATOM 674 C C . ARG A 1 88 ? 12.114 5.728 1.611 1.00 77.69 88 ARG A C 1
ATOM 676 O O . ARG A 1 88 ? 11.428 5.041 0.875 1.00 77.69 88 ARG A O 1
ATOM 683 N N . GLY A 1 89 ? 12.271 7.036 1.444 1.00 82.62 89 GLY A N 1
ATOM 684 C CA . GLY A 1 89 ? 11.607 7.776 0.370 1.00 82.62 89 GLY A CA 1
ATOM 685 C C . GLY A 1 89 ? 10.195 8.232 0.712 1.00 82.62 89 GLY A C 1
ATOM 686 O O . GLY A 1 89 ? 9.813 8.299 1.875 1.00 82.62 89 GLY A O 1
ATOM 687 N N . TYR A 1 90 ? 9.444 8.590 -0.327 1.00 87.38 90 TYR A N 1
ATOM 688 C CA . TYR A 1 90 ? 8.066 9.059 -0.218 1.00 87.38 90 TYR A CA 1
ATOM 689 C C . TYR A 1 90 ? 7.121 7.924 -0.589 1.00 87.38 90 TYR A C 1
ATOM 691 O O . TYR A 1 90 ? 7.250 7.365 -1.675 1.00 87.38 90 TYR A O 1
ATOM 699 N N . ALA A 1 91 ? 6.165 7.615 0.284 1.00 90.81 91 ALA A N 1
ATOM 700 C CA . ALA A 1 91 ? 5.090 6.680 -0.013 1.00 90.81 91 ALA A CA 1
ATOM 701 C C . ALA A 1 91 ? 4.056 7.342 -0.942 1.00 90.81 91 ALA A C 1
ATOM 703 O O . ALA A 1 91 ? 3.274 8.177 -0.489 1.00 90.81 91 ALA A O 1
ATOM 704 N N . TYR A 1 92 ? 4.069 6.988 -2.230 1.00 90.50 92 TYR A N 1
ATOM 705 C CA . TYR A 1 92 ? 3.184 7.570 -3.252 1.00 90.50 92 TYR A CA 1
ATOM 706 C C . TYR A 1 92 ? 1.901 6.772 -3.471 1.00 90.50 92 TYR A C 1
ATOM 708 O O . TYR A 1 92 ? 0.815 7.328 -3.510 1.00 90.50 92 TYR A O 1
ATOM 716 N N . ASN A 1 93 ? 2.025 5.461 -3.614 1.00 91.88 93 ASN A N 1
ATOM 717 C CA . ASN A 1 93 ? 0.932 4.561 -3.964 1.00 91.88 93 ASN A CA 1
ATOM 718 C C . ASN A 1 93 ? 1.061 3.300 -3.119 1.00 91.88 93 ASN A C 1
ATOM 720 O O . ASN A 1 93 ? 2.173 2.938 -2.716 1.00 91.88 93 ASN A O 1
ATOM 724 N N . LEU A 1 94 ? -0.064 2.655 -2.831 1.00 93.94 94 LEU A N 1
ATOM 725 C CA . LEU A 1 94 ? -0.069 1.410 -2.083 1.00 93.94 94 LEU A CA 1
ATOM 726 C C . LEU A 1 94 ? -1.054 0.405 -2.668 1.00 93.94 94 LEU A C 1
ATOM 728 O O . LEU A 1 94 ? -2.069 0.757 -3.259 1.00 93.94 94 LEU A O 1
ATOM 732 N N . ILE A 1 95 ? -0.733 -0.876 -2.524 1.00 92.50 95 ILE A N 1
ATOM 733 C CA . ILE A 1 95 ? -1.632 -1.958 -2.914 1.00 92.50 95 ILE A CA 1
ATOM 734 C C . ILE A 1 95 ? -1.428 -3.147 -1.991 1.00 92.50 95 ILE A C 1
ATOM 736 O O . ILE A 1 95 ? -0.312 -3.460 -1.572 1.00 92.50 95 ILE A O 1
ATOM 740 N N . ASN A 1 96 ? -2.523 -3.817 -1.671 1.00 93.75 96 ASN A N 1
ATOM 741 C CA . ASN A 1 96 ? -2.512 -5.001 -0.837 1.00 93.75 96 ASN A CA 1
ATOM 742 C C . ASN A 1 96 ? -2.476 -6.279 -1.677 1.00 93.75 96 ASN A C 1
ATOM 744 O O . ASN A 1 96 ? -3.172 -6.397 -2.684 1.00 93.75 96 ASN A O 1
ATOM 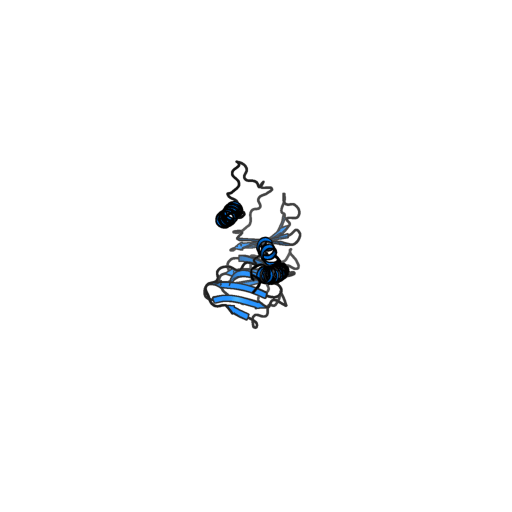748 N N . LYS A 1 97 ? -1.727 -7.265 -1.184 1.00 92.50 97 LYS A N 1
ATOM 749 C CA . LYS A 1 97 ? -1.936 -8.679 -1.485 1.00 92.50 97 LYS A CA 1
ATOM 750 C C . LYS A 1 97 ? -1.864 -9.459 -0.182 1.00 92.50 97 LYS A C 1
ATOM 752 O O . LYS A 1 97 ? -0.877 -9.366 0.545 1.00 92.50 97 LYS A O 1
ATOM 757 N N . ASP A 1 98 ? -2.917 -10.204 0.127 1.00 92.06 98 ASP A N 1
ATOM 758 C CA . ASP A 1 98 ? -3.046 -10.982 1.360 1.00 92.06 98 ASP A CA 1
ATOM 759 C C . ASP A 1 98 ? -2.830 -10.115 2.613 1.00 92.06 98 ASP A C 1
ATOM 761 O O . ASP A 1 98 ? -3.581 -9.165 2.844 1.00 92.06 98 ASP A O 1
ATOM 765 N N . SER A 1 99 ? -1.813 -10.403 3.423 1.00 92.50 99 SER A N 1
ATOM 766 C CA . SER A 1 99 ? -1.445 -9.616 4.610 1.00 92.50 99 SER A CA 1
ATOM 767 C C . SER A 1 99 ? -0.233 -8.714 4.378 1.00 92.50 99 SER A C 1
ATOM 769 O O . SER A 1 99 ? 0.448 -8.330 5.327 1.00 92.50 99 SER A O 1
ATOM 771 N N . VAL A 1 100 ? 0.059 -8.389 3.122 1.00 93.25 100 VAL A N 1
ATOM 772 C CA . VAL A 1 100 ? 1.185 -7.545 2.726 1.00 93.25 100 VAL A CA 1
ATOM 773 C C . VAL A 1 100 ? 0.676 -6.310 1.998 1.00 93.25 100 VAL A C 1
ATOM 775 O O . VAL A 1 100 ? -0.282 -6.370 1.224 1.00 93.25 100 VAL A O 1
ATOM 778 N N . ILE A 1 101 ? 1.320 -5.179 2.261 1.00 93.69 101 ILE A N 1
ATOM 779 C CA . ILE A 1 101 ? 1.165 -3.945 1.503 1.00 93.69 101 ILE A CA 1
ATOM 780 C C . ILE A 1 101 ? 2.474 -3.657 0.785 1.00 93.69 101 ILE A C 1
ATOM 782 O O . ILE A 1 101 ? 3.539 -3.600 1.400 1.00 93.69 101 ILE A O 1
ATOM 786 N N . TYR A 1 102 ? 2.366 -3.453 -0.521 1.00 92.50 102 TYR A N 1
ATOM 787 C CA . TYR A 1 102 ? 3.422 -2.882 -1.339 1.00 92.50 102 TYR A CA 1
ATOM 788 C C . TYR A 1 102 ? 3.255 -1.370 -1.358 1.00 92.50 102 TYR A C 1
ATOM 790 O O . TYR A 1 102 ? 2.135 -0.874 -1.477 1.00 92.50 102 TYR A O 1
ATOM 798 N N . LEU A 1 103 ? 4.363 -0.647 -1.240 1.00 92.19 103 LEU A N 1
ATOM 799 C CA . LEU A 1 103 ? 4.424 0.810 -1.183 1.00 92.19 103 LEU A CA 1
ATOM 800 C C . LEU A 1 103 ? 5.385 1.325 -2.246 1.00 92.19 103 LEU A C 1
ATOM 802 O O . LEU A 1 103 ? 6.542 0.914 -2.294 1.00 92.19 103 LEU A O 1
ATOM 806 N N . ALA A 1 104 ? 4.926 2.246 -3.086 1.00 91.12 104 ALA A N 1
ATOM 807 C CA . ALA A 1 104 ? 5.783 2.910 -4.058 1.00 91.12 104 ALA A CA 1
ATOM 808 C C . ALA A 1 104 ? 6.601 3.960 -3.312 1.00 91.12 104 ALA A C 1
ATOM 810 O O . ALA A 1 104 ? 6.046 4.955 -2.851 1.00 91.12 104 ALA A O 1
ATOM 811 N N . ALA A 1 105 ? 7.901 3.716 -3.177 1.00 89.12 105 ALA A N 1
ATOM 812 C CA . ALA A 1 105 ? 8.835 4.512 -2.390 1.00 89.12 105 ALA A CA 1
ATOM 813 C C . ALA A 1 105 ? 9.721 5.433 -3.257 1.00 89.12 105 ALA A C 1
ATOM 815 O O . ALA A 1 105 ? 10.814 5.856 -2.856 1.00 89.12 105 ALA A O 1
ATOM 816 N N . GLY A 1 106 ? 9.283 5.733 -4.483 1.00 85.88 106 GLY A N 1
ATOM 817 C CA . GLY A 1 106 ? 10.001 6.590 -5.420 1.00 85.88 106 GLY A CA 1
ATOM 818 C C . GLY A 1 106 ? 11.352 5.996 -5.807 1.00 85.88 106 GLY A C 1
ATOM 819 O O . GLY A 1 106 ? 11.438 4.843 -6.225 1.00 85.88 106 GLY A O 1
ATOM 820 N N . GLY A 1 107 ? 12.424 6.775 -5.645 1.00 84.44 107 GLY A N 1
ATOM 821 C CA . GLY A 1 107 ? 13.794 6.352 -5.963 1.00 84.44 107 GLY A CA 1
ATOM 822 C C . GLY A 1 107 ? 14.314 5.164 -5.144 1.00 84.44 107 GLY A C 1
ATOM 823 O O . GLY A 1 107 ? 15.336 4.592 -5.500 1.00 84.44 107 GLY A O 1
ATOM 824 N N . PHE A 1 108 ? 13.617 4.765 -4.076 1.00 85.12 108 PHE A N 1
ATOM 825 C CA . PHE A 1 108 ? 13.959 3.577 -3.285 1.00 85.12 108 PHE A CA 1
ATOM 826 C C . PHE A 1 108 ? 13.210 2.314 -3.721 1.00 85.12 108 PHE A C 1
ATOM 828 O O . PHE A 1 108 ? 13.442 1.245 -3.158 1.00 85.12 108 PHE A O 1
ATOM 835 N N . GLY A 1 109 ? 12.350 2.433 -4.734 1.00 88.38 109 GLY A N 1
ATOM 836 C CA . GLY A 1 109 ? 11.651 1.315 -5.344 1.00 88.38 109 GLY A CA 1
ATOM 837 C C . GLY A 1 109 ? 10.385 0.897 -4.616 1.00 88.38 109 GLY A C 1
ATOM 838 O O . GLY A 1 109 ? 9.650 1.748 -4.122 1.00 88.38 109 GLY A O 1
ATOM 839 N N . VAL A 1 110 ? 10.091 -0.402 -4.587 1.00 88.94 110 VAL A N 1
ATOM 840 C CA . VAL A 1 110 ? 8.913 -0.935 -3.892 1.00 88.94 110 VAL A CA 1
ATOM 841 C C . VAL A 1 110 ? 9.286 -1.341 -2.465 1.00 88.94 110 VAL A C 1
ATOM 843 O O . VAL A 1 110 ? 10.124 -2.215 -2.254 1.00 88.94 110 VAL A O 1
ATOM 846 N N . GLY A 1 111 ? 8.661 -0.705 -1.476 1.00 89.50 111 GLY A N 1
ATOM 847 C CA . GLY A 1 111 ? 8.695 -1.129 -0.078 1.00 89.50 111 GLY A CA 1
ATOM 848 C C . GLY A 1 111 ? 7.656 -2.214 0.191 1.00 89.50 111 GLY A C 1
ATOM 849 O O . GLY A 1 111 ? 6.563 -2.177 -0.369 1.00 89.50 111 GLY A O 1
ATOM 850 N N . ILE A 1 112 ? 7.984 -3.169 1.061 1.00 90.88 112 ILE A N 1
ATOM 851 C CA . ILE A 1 112 ? 7.092 -4.276 1.419 1.00 90.88 112 ILE A CA 1
ATOM 852 C C . ILE A 1 112 ? 6.851 -4.253 2.921 1.00 90.88 112 ILE A C 1
ATOM 854 O O . ILE A 1 112 ? 7.795 -4.254 3.715 1.00 90.88 112 ILE A O 1
ATOM 8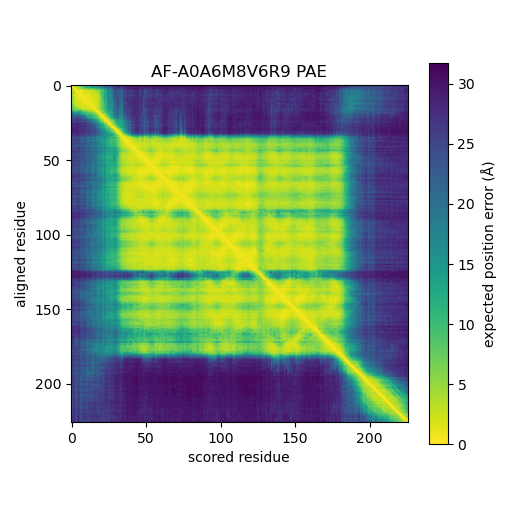58 N N . VAL A 1 113 ? 5.578 -4.228 3.307 1.00 92.44 113 VAL A N 1
ATOM 859 C CA . VAL A 1 113 ? 5.148 -4.136 4.701 1.00 92.44 113 VAL A CA 1
ATOM 860 C C . VAL A 1 113 ? 4.193 -5.275 5.013 1.00 92.44 113 VAL A C 1
ATOM 862 O O . VAL A 1 113 ? 3.139 -5.407 4.397 1.00 92.44 113 VAL A O 1
ATOM 865 N N . ASN A 1 114 ? 4.547 -6.093 5.998 1.00 93.50 114 ASN A N 1
ATOM 866 C CA . ASN A 1 114 ? 3.647 -7.074 6.578 1.00 93.50 114 ASN A CA 1
ATOM 867 C C . ASN A 1 114 ? 2.672 -6.364 7.524 1.00 93.50 114 ASN A C 1
ATOM 869 O O . ASN A 1 114 ? 3.080 -5.732 8.498 1.00 93.50 114 ASN A O 1
ATOM 873 N N . VAL A 1 115 ? 1.381 -6.498 7.236 1.00 95.69 115 VAL A N 1
ATOM 874 C CA . VAL A 1 115 ? 0.266 -5.922 7.997 1.00 95.69 115 VAL A CA 1
ATOM 875 C C . VAL A 1 115 ? -0.650 -6.998 8.587 1.00 95.69 115 VAL A C 1
ATOM 877 O O . VAL A 1 115 ? -1.811 -6.730 8.881 1.00 95.69 115 VAL A O 1
ATOM 880 N N . SER A 1 116 ? -0.136 -8.220 8.785 1.00 95.19 116 SER A N 1
ATOM 881 C CA . SER A 1 116 ? -0.860 -9.317 9.457 1.00 95.19 116 SER A CA 1
ATOM 882 C C . SER A 1 116 ? -1.353 -8.922 10.849 1.00 95.19 116 SER A C 1
ATOM 884 O O . SER A 1 116 ? -2.426 -9.348 11.262 1.00 95.19 116 SER A O 1
ATOM 886 N N . ASN A 1 117 ? -0.581 -8.090 11.556 1.00 95.56 117 ASN A N 1
ATOM 887 C CA . ASN A 1 117 ? -1.032 -7.385 12.747 1.00 95.56 117 ASN A CA 1
ATOM 888 C C . ASN A 1 117 ? -1.097 -5.879 12.442 1.00 95.56 117 ASN A C 1
ATOM 890 O O . ASN A 1 117 ? -0.058 -5.217 12.462 1.00 95.56 117 ASN A O 1
ATOM 894 N N . PRO A 1 118 ? -2.293 -5.320 12.193 1.00 95.50 118 PRO A N 1
ATOM 895 C CA . PRO A 1 118 ? -2.449 -3.901 11.896 1.00 95.50 118 PRO A CA 1
ATOM 896 C C . PRO A 1 118 ? -2.015 -2.971 13.030 1.00 95.50 118 PRO A C 1
ATOM 898 O O . PRO A 1 118 ? -1.738 -1.820 12.753 1.00 95.50 118 PRO A O 1
ATOM 901 N N . MET A 1 119 ? -1.935 -3.440 14.282 1.00 96.38 119 MET A N 1
ATOM 902 C CA . MET A 1 119 ? -1.438 -2.632 15.408 1.00 96.38 119 MET A CA 1
ATOM 903 C C . MET A 1 119 ? 0.091 -2.507 15.417 1.00 96.38 119 MET A C 1
ATOM 905 O O . MET A 1 119 ? 0.630 -1.635 16.092 1.00 96.38 119 MET A O 1
ATOM 909 N N . ASN A 1 120 ? 0.796 -3.409 14.729 1.00 95.06 120 ASN A N 1
ATOM 910 C CA . ASN A 1 120 ? 2.254 -3.442 14.679 1.00 95.06 120 ASN A CA 1
ATOM 911 C C . ASN A 1 120 ? 2.732 -3.887 13.284 1.00 95.06 120 ASN A C 1
ATOM 913 O O . ASN A 1 120 ? 3.187 -5.026 13.123 1.00 95.06 120 ASN A O 1
ATOM 917 N N . PRO A 1 121 ? 2.569 -3.035 12.257 1.00 94.50 121 PRO A N 1
ATOM 918 C CA . PRO A 1 121 ? 3.040 -3.328 10.909 1.00 94.50 121 PRO A CA 1
ATOM 919 C C . PRO A 1 121 ? 4.573 -3.398 10.864 1.00 94.50 121 PRO A C 1
ATOM 921 O O . PRO A 1 121 ? 5.264 -2.594 11.488 1.00 94.50 121 PRO A O 1
ATOM 924 N N . LEU A 1 122 ? 5.117 -4.342 10.092 1.00 92.50 122 LEU A N 1
ATOM 925 C CA . LEU A 1 122 ? 6.559 -4.598 10.018 1.00 92.50 122 LEU A CA 1
ATOM 926 C C . LEU A 1 122 ? 7.071 -4.480 8.585 1.00 92.50 122 LEU A C 1
ATOM 928 O O . LEU A 1 122 ? 6.531 -5.091 7.665 1.00 92.50 122 LEU A O 1
ATOM 932 N N . ILE A 1 123 ? 8.156 -3.734 8.398 1.00 90.00 123 ILE A N 1
ATOM 933 C CA . ILE A 1 123 ? 8.858 -3.655 7.113 1.00 90.00 123 ILE A CA 1
ATOM 934 C C . ILE A 1 123 ? 9.623 -4.951 6.888 1.00 90.00 123 ILE A C 1
ATOM 936 O O . ILE A 1 123 ? 10.243 -5.471 7.813 1.00 90.00 123 ILE A O 1
ATOM 940 N N . ILE A 1 124 ? 9.630 -5.431 5.648 1.00 87.75 124 ILE A N 1
ATOM 941 C CA . ILE A 1 124 ? 10.456 -6.558 5.221 1.00 87.75 124 ILE A CA 1
ATOM 942 C C . ILE A 1 124 ? 11.732 -5.990 4.564 1.00 87.75 124 ILE A C 1
ATOM 944 O O . ILE A 1 124 ? 11.676 -5.509 3.431 1.00 87.75 124 ILE A O 1
ATOM 948 N N . PRO A 1 125 ? 12.879 -5.953 5.273 1.00 69.56 125 PRO A N 1
ATOM 949 C CA . PRO A 1 125 ? 14.017 -5.097 4.915 1.00 69.56 125 PRO A CA 1
ATOM 950 C C . PRO A 1 125 ? 14.851 -5.586 3.722 1.00 69.56 125 PRO A C 1
ATOM 952 O O . PRO A 1 125 ? 15.504 -4.770 3.072 1.00 69.56 125 PRO A O 1
ATOM 955 N N . GLU A 1 126 ? 14.835 -6.886 3.422 1.00 61.00 126 GLU A N 1
ATOM 956 C CA . GLU A 1 126 ? 15.743 -7.518 2.446 1.00 61.00 126 GLU A CA 1
ATOM 957 C C . GLU A 1 126 ? 15.237 -7.482 0.999 1.00 61.00 126 GLU A C 1
ATOM 959 O O . GLU A 1 126 ? 15.904 -7.950 0.081 1.00 61.00 126 GLU A O 1
ATOM 964 N N . ILE A 1 127 ? 14.056 -6.915 0.772 1.00 59.66 127 ILE A N 1
ATOM 965 C CA . ILE A 1 127 ? 13.289 -7.158 -0.447 1.00 59.66 127 ILE A CA 1
ATOM 966 C C . ILE A 1 127 ? 12.980 -5.823 -1.093 1.00 59.66 127 ILE A C 1
ATOM 968 O O . ILE A 1 127 ? 11.852 -5.347 -1.155 1.00 59.66 127 ILE A O 1
ATOM 972 N N . ARG A 1 128 ? 14.065 -5.180 -1.511 1.00 61.72 128 ARG A N 1
ATOM 973 C CA . ARG A 1 128 ? 14.043 -3.963 -2.309 1.00 61.72 128 ARG A CA 1
ATOM 974 C C . ARG A 1 128 ? 14.475 -4.354 -3.698 1.00 61.72 128 ARG A C 1
ATOM 976 O O . ARG A 1 128 ? 15.666 -4.501 -3.955 1.00 61.72 128 ARG A O 1
ATOM 983 N N . ALA A 1 129 ? 13.527 -4.516 -4.595 1.00 61.44 129 ALA A N 1
ATOM 984 C CA . ALA A 1 129 ? 13.878 -4.496 -5.993 1.00 61.44 129 ALA A CA 1
ATOM 985 C C . ALA A 1 129 ? 12.831 -3.704 -6.746 1.00 61.44 129 ALA A C 1
ATOM 987 O O . ALA A 1 129 ? 11.685 -3.588 -6.314 1.00 61.44 129 ALA A O 1
ATOM 988 N N . ILE A 1 130 ? 13.261 -3.182 -7.886 1.00 69.19 130 ILE A N 1
ATOM 989 C CA . ILE A 1 130 ? 12.519 -2.297 -8.775 1.00 69.19 130 ILE A CA 1
ATOM 990 C C . ILE A 1 130 ? 12.498 -0.859 -8.258 1.00 69.19 130 ILE A C 1
ATOM 992 O O . ILE A 1 130 ? 11.570 -0.436 -7.575 1.00 69.19 130 ILE A O 1
ATOM 996 N N . ALA A 1 131 ? 13.539 -0.109 -8.610 1.00 75.44 131 ALA A N 1
ATOM 997 C CA . ALA A 1 131 ? 13.617 1.331 -8.425 1.00 75.44 131 ALA A CA 1
ATOM 998 C C . ALA A 1 131 ? 13.875 2.010 -9.780 1.00 75.44 131 ALA A C 1
ATOM 1000 O O . ALA A 1 131 ? 14.619 1.448 -10.574 1.00 75.44 131 ALA A O 1
ATOM 1001 N N . PRO A 1 132 ? 13.334 3.216 -10.016 1.00 83.62 132 PRO A N 1
ATOM 1002 C CA . PRO A 1 132 ? 12.323 3.887 -9.198 1.00 83.62 132 PRO A CA 1
ATOM 1003 C C . PRO A 1 132 ? 10.946 3.207 -9.298 1.00 83.62 132 PRO A C 1
ATOM 1005 O O . PRO A 1 132 ? 10.584 2.685 -10.340 1.00 83.62 132 PRO A O 1
ATOM 1008 N N . ALA A 1 133 ? 10.133 3.270 -8.247 1.00 87.06 133 ALA A N 1
ATOM 1009 C CA . ALA A 1 133 ? 8.728 2.868 -8.313 1.00 87.06 133 ALA A CA 1
ATOM 1010 C C . ALA A 1 133 ? 7.845 4.069 -7.981 1.00 87.06 133 ALA A C 1
ATOM 1012 O O . ALA A 1 133 ? 7.868 4.576 -6.857 1.00 87.06 133 ALA A O 1
ATOM 1013 N N . LYS A 1 134 ? 7.080 4.541 -8.969 1.00 79.38 134 LYS A N 1
ATOM 1014 C CA . LYS A 1 134 ? 6.124 5.646 -8.779 1.00 79.38 134 LYS A CA 1
ATOM 1015 C C . LYS A 1 134 ? 4.699 5.152 -8.581 1.00 79.38 134 LYS A C 1
ATOM 1017 O O . LYS A 1 134 ? 3.950 5.718 -7.793 1.00 79.38 134 LYS A O 1
ATOM 1022 N N . ASN A 1 135 ? 4.338 4.103 -9.304 1.0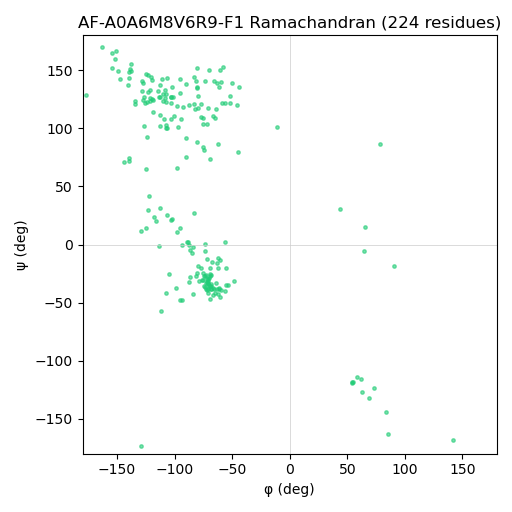0 86.12 135 ASN A N 1
ATOM 1023 C CA . ASN A 1 135 ? 3.000 3.545 -9.327 1.00 86.12 135 ASN A CA 1
ATOM 1024 C C . ASN A 1 135 ? 3.089 2.065 -9.709 1.00 86.12 135 ASN A C 1
ATOM 1026 O O . ASN A 1 135 ? 4.023 1.664 -10.414 1.00 86.12 135 ASN A O 1
ATOM 1030 N N . PHE A 1 136 ? 2.139 1.261 -9.250 1.00 89.62 136 PHE A N 1
ATOM 1031 C CA . PHE A 1 136 ? 2.056 -0.138 -9.633 1.00 89.62 136 PHE A CA 1
ATOM 1032 C C . PHE A 1 136 ? 0.624 -0.662 -9.599 1.00 89.62 136 PHE A C 1
ATOM 1034 O O . PHE A 1 136 ? -0.278 -0.072 -9.007 1.00 89.62 136 PHE A O 1
ATOM 1041 N N . HIS A 1 137 ? 0.433 -1.836 -10.190 1.00 91.06 137 HIS A N 1
ATOM 1042 C CA . HIS A 1 137 ? -0.797 -2.594 -10.058 1.00 91.06 137 HIS A CA 1
ATOM 1043 C C . HIS A 1 137 ? -0.520 -4.088 -9.902 1.00 91.06 137 HIS A C 1
ATOM 1045 O O . HIS A 1 137 ? 0.439 -4.612 -10.465 1.00 91.06 137 HIS A O 1
ATOM 1051 N N . ILE A 1 138 ? -1.385 -4.788 -9.167 1.00 90.75 138 ILE A N 1
ATOM 1052 C CA . ILE A 1 138 ? -1.323 -6.243 -9.012 1.00 90.75 138 ILE A CA 1
ATOM 1053 C C . ILE A 1 138 ? -2.391 -6.894 -9.883 1.00 90.75 138 ILE A C 1
ATOM 1055 O O . ILE A 1 138 ? -3.577 -6.589 -9.774 1.00 90.75 138 ILE A O 1
ATOM 1059 N N . MET A 1 139 ? -1.977 -7.849 -10.711 1.00 88.88 139 MET A N 1
ATOM 1060 C CA . MET A 1 139 ? -2.883 -8.718 -11.454 1.00 88.88 139 MET A CA 1
ATOM 1061 C C . MET A 1 139 ? -2.519 -10.178 -11.180 1.00 88.88 139 MET A C 1
ATOM 1063 O O . MET A 1 139 ? -1.554 -10.711 -11.727 1.00 88.88 139 MET A O 1
ATOM 1067 N N . GLY A 1 140 ? -3.304 -10.819 -10.309 1.00 88.69 140 GLY A N 1
ATOM 1068 C CA . GLY A 1 140 ? -3.043 -12.182 -9.846 1.00 88.69 140 GLY A CA 1
ATOM 1069 C C . GLY A 1 140 ? -1.711 -12.274 -9.098 1.00 88.69 140 GLY A C 1
ATOM 1070 O O . GLY A 1 140 ? -1.520 -11.650 -8.053 1.00 88.69 140 GLY A O 1
ATOM 1071 N N . ASP A 1 141 ? -0.776 -13.032 -9.662 1.00 90.62 141 ASP A N 1
ATOM 1072 C CA . ASP A 1 141 ? 0.556 -13.244 -9.091 1.00 90.62 141 ASP A CA 1
ATOM 1073 C C . ASP A 1 141 ? 1.639 -12.322 -9.641 1.00 90.62 141 ASP A C 1
ATOM 1075 O O . ASP A 1 141 ? 2.822 -12.558 -9.409 1.00 90.62 141 ASP A O 1
ATOM 1079 N N . PHE A 1 142 ? 1.254 -11.253 -10.333 1.00 89.75 142 PHE A N 1
ATOM 1080 C CA . PHE A 1 142 ? 2.197 -10.317 -10.929 1.00 89.75 142 PHE A CA 1
ATOM 1081 C C . PHE A 1 142 ? 1.988 -8.900 -10.408 1.00 89.75 142 PHE A C 1
ATOM 1083 O O . PHE A 1 142 ? 0.864 -8.397 -10.377 1.00 89.75 142 PHE A O 1
ATOM 1090 N N . LEU A 1 143 ? 3.095 -8.262 -10.035 1.00 90.25 143 LEU A N 1
ATOM 1091 C CA . LEU A 1 143 ? 3.204 -6.840 -9.746 1.00 90.25 143 LEU A CA 1
ATOM 1092 C C . LEU A 1 143 ? 3.756 -6.136 -10.986 1.00 90.25 143 LEU A C 1
ATOM 1094 O O . LEU A 1 143 ? 4.864 -6.432 -11.427 1.00 90.25 143 LEU A O 1
ATOM 1098 N N . PHE A 1 144 ? 2.982 -5.209 -11.531 1.00 90.56 144 PHE A N 1
ATOM 1099 C CA . PHE A 1 144 ? 3.358 -4.364 -12.655 1.00 90.56 144 PHE A CA 1
ATOM 1100 C C . PHE A 1 144 ? 3.756 -3.003 -12.110 1.00 90.56 144 PHE A C 1
ATOM 1102 O O . PHE A 1 144 ? 2.897 -2.269 -11.631 1.00 90.56 144 PHE A O 1
ATOM 1109 N N . THR A 1 145 ? 5.033 -2.664 -12.189 1.00 89.56 145 THR A N 1
ATOM 1110 C CA . THR A 1 145 ? 5.587 -1.431 -11.633 1.00 89.56 145 THR A CA 1
ATOM 1111 C C . THR A 1 145 ? 5.992 -0.493 -12.757 1.00 89.56 145 THR A C 1
ATOM 1113 O O . THR A 1 145 ? 6.721 -0.890 -13.662 1.00 89.56 145 THR A O 1
ATOM 1116 N N . ALA A 1 146 ? 5.543 0.760 -12.692 1.00 88.56 146 ALA A N 1
ATOM 1117 C CA . ALA A 1 146 ? 6.017 1.826 -13.564 1.00 88.56 146 ALA A CA 1
ATOM 1118 C C . ALA A 1 146 ? 7.367 2.358 -13.055 1.00 88.56 146 ALA A C 1
ATOM 1120 O O . ALA A 1 146 ? 7.451 2.912 -11.952 1.00 88.56 146 ALA A O 1
ATOM 1121 N N . VAL A 1 147 ? 8.401 2.205 -13.882 1.00 87.62 147 VAL A N 1
ATOM 1122 C CA . VAL A 1 147 ? 9.815 2.457 -13.561 1.00 87.62 147 VAL A CA 1
ATOM 1123 C C . VAL A 1 147 ? 10.370 3.656 -14.343 1.00 87.62 147 VAL A C 1
ATOM 1125 O O . VAL A 1 147 ? 11.548 3.742 -14.660 1.00 87.62 147 VAL A O 1
ATOM 1128 N N . SER A 1 148 ? 9.531 4.654 -14.641 1.00 82.38 148 SER A N 1
ATOM 1129 C CA . SER A 1 148 ? 9.943 5.856 -15.386 1.00 82.38 148 SER A CA 1
ATOM 1130 C C . SER A 1 148 ? 10.596 5.488 -16.729 1.00 82.38 148 SER A C 1
ATOM 1132 O O . SER A 1 148 ? 9.922 4.888 -17.558 1.00 82.38 148 SER A O 1
ATOM 1134 N N . GLU A 1 149 ? 11.868 5.829 -16.951 1.00 81.81 149 GLU A N 1
ATOM 1135 C CA . GLU A 1 149 ? 12.615 5.606 -18.205 1.00 81.81 149 GLU A CA 1
ATOM 1136 C C . GLU A 1 149 ? 12.880 4.126 -18.519 1.00 81.81 149 GLU A C 1
ATOM 1138 O O . GLU A 1 149 ? 13.196 3.768 -19.651 1.00 81.81 149 GLU A O 1
ATOM 1143 N N . GLU A 1 150 ? 12.709 3.264 -17.520 1.00 80.50 150 GLU A N 1
ATOM 1144 C CA . GLU A 1 150 ? 12.783 1.811 -17.635 1.00 80.50 150 GLU A CA 1
ATOM 1145 C C . GLU A 1 150 ? 11.425 1.182 -18.007 1.00 80.50 150 GLU A C 1
ATOM 1147 O O . GLU A 1 150 ? 11.285 -0.030 -18.120 1.00 80.50 150 GLU A O 1
ATOM 1152 N N . GLY A 1 151 ? 10.381 1.980 -18.217 1.00 86.00 151 GLY A N 1
ATOM 1153 C CA . GLY A 1 151 ? 9.089 1.472 -18.661 1.00 86.00 151 GLY A CA 1
ATOM 1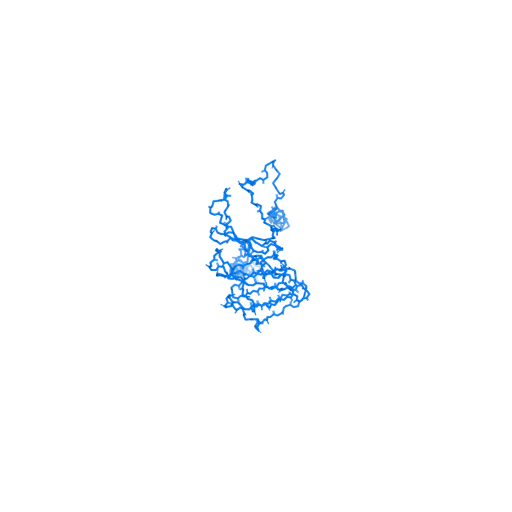154 C C . GLY A 1 151 ? 8.402 0.639 -17.582 1.00 86.00 151 GLY A C 1
ATOM 1155 O O . GLY A 1 151 ? 8.268 1.096 -16.446 1.00 86.00 151 GLY A O 1
ATOM 1156 N N . VAL A 1 152 ? 7.901 -0.550 -17.929 1.00 86.56 152 VAL A N 1
ATOM 1157 C CA . VAL A 1 152 ? 7.147 -1.399 -16.990 1.00 86.56 152 VAL A CA 1
ATOM 1158 C C . VAL A 1 152 ? 7.947 -2.635 -16.612 1.00 86.56 152 VAL A C 1
ATOM 1160 O O . VAL A 1 152 ? 8.313 -3.446 -17.462 1.00 86.56 152 VAL A O 1
ATOM 1163 N N . ASN A 1 153 ? 8.146 -2.805 -15.310 1.00 87.12 153 ASN A N 1
ATOM 1164 C CA . ASN A 1 153 ? 8.702 -4.008 -14.717 1.00 87.12 153 ASN A CA 1
ATOM 1165 C C . ASN A 1 153 ? 7.565 -4.925 -14.260 1.00 87.12 153 ASN A C 1
ATOM 1167 O O . ASN A 1 153 ? 6.646 -4.482 -13.572 1.00 87.12 153 ASN A O 1
ATOM 1171 N N . ILE A 1 154 ? 7.627 -6.198 -14.639 1.00 89.06 154 ILE A N 1
ATOM 1172 C CA . ILE A 1 154 ? 6.659 -7.215 -14.233 1.00 89.06 154 ILE A CA 1
ATOM 1173 C C . ILE A 1 154 ? 7.371 -8.208 -13.327 1.00 89.06 154 ILE A C 1
ATOM 1175 O O . ILE A 1 154 ? 8.211 -8.973 -13.797 1.00 89.06 154 ILE A O 1
ATOM 1179 N N . THR A 1 155 ? 7.010 -8.219 -12.049 1.00 87.75 155 THR A N 1
ATOM 1180 C CA . THR A 1 155 ? 7.610 -9.079 -11.025 1.00 87.75 155 THR A CA 1
ATOM 1181 C C . THR A 1 155 ? 6.613 -10.106 -10.522 1.00 87.75 155 THR A C 1
ATOM 1183 O O . THR A 1 155 ? 5.458 -9.788 -10.239 1.00 87.75 155 THR A O 1
ATOM 1186 N N . LYS A 1 156 ? 7.067 -11.347 -10.349 1.00 89.19 156 LYS A N 1
ATOM 1187 C CA . LYS A 1 156 ? 6.244 -12.407 -9.771 1.00 89.19 156 LYS A CA 1
ATOM 1188 C C . LYS A 1 156 ? 6.196 -12.310 -8.244 1.00 89.19 156 LYS A C 1
ATOM 1190 O O . LYS A 1 156 ? 7.222 -12.296 -7.569 1.00 89.19 156 LYS A O 1
ATOM 1195 N N . ILE A 1 157 ? 4.987 -12.312 -7.698 1.00 90.12 157 ILE A N 1
ATOM 1196 C CA . ILE A 1 157 ? 4.676 -12.140 -6.274 1.00 90.12 157 ILE A CA 1
ATOM 1197 C C . ILE A 1 157 ? 3.891 -13.340 -5.720 1.00 90.12 157 ILE A C 1
ATOM 1199 O O . ILE A 1 157 ? 2.924 -13.175 -4.975 1.00 90.12 157 ILE A O 1
ATOM 1203 N N . ASN A 1 158 ? 4.279 -14.563 -6.108 1.00 89.62 158 ASN A N 1
ATOM 1204 C CA . ASN A 1 158 ? 3.691 -15.811 -5.590 1.00 89.62 158 ASN A CA 1
ATOM 1205 C C . ASN A 1 158 ? 3.785 -15.899 -4.064 1.00 89.62 158 ASN A C 1
ATOM 1207 O O . ASN A 1 158 ? 2.860 -16.363 -3.409 1.00 89.62 158 ASN A O 1
ATOM 1211 N N . ASN A 1 159 ? 4.922 -15.468 -3.519 1.00 88.88 159 ASN A N 1
ATOM 1212 C CA . ASN A 1 159 ? 5.086 -15.240 -2.099 1.00 88.88 159 ASN A CA 1
ATOM 1213 C C . ASN A 1 159 ? 5.014 -13.723 -1.864 1.00 88.88 159 ASN A C 1
ATOM 1215 O O . ASN A 1 159 ? 5.951 -13.019 -2.246 1.00 88.88 159 ASN A O 1
ATOM 1219 N N . PRO A 1 160 ? 3.930 -13.197 -1.266 1.00 87.75 160 PRO A N 1
ATOM 1220 C CA . PRO A 1 160 ? 3.777 -11.760 -1.108 1.00 87.75 160 PRO A CA 1
ATOM 1221 C C . PRO A 1 160 ? 4.846 -11.135 -0.210 1.00 87.75 160 PRO A C 1
ATOM 1223 O O . PRO A 1 160 ? 5.267 -10.004 -0.447 1.00 87.75 160 PRO A O 1
ATOM 1226 N N . THR A 1 161 ? 5.307 -11.875 0.804 1.00 87.31 161 THR A N 1
ATOM 1227 C CA . THR A 1 161 ? 6.368 -11.416 1.704 1.00 87.31 161 THR A CA 1
ATOM 1228 C C . THR A 1 161 ? 7.748 -11.565 1.090 1.00 87.31 161 THR A C 1
ATOM 1230 O O . THR A 1 161 ? 8.638 -10.878 1.560 1.00 87.31 161 THR A O 1
ATOM 1233 N N . TYR A 1 162 ? 7.918 -12.395 0.050 1.00 85.31 162 TYR A N 1
ATOM 1234 C CA . TYR A 1 162 ? 9.171 -12.566 -0.693 1.00 85.31 162 TYR A CA 1
ATOM 1235 C C . TYR A 1 162 ? 8.954 -12.690 -2.218 1.00 85.31 162 TYR A C 1
ATOM 1237 O O . TYR A 1 162 ? 9.073 -13.791 -2.764 1.00 85.31 162 TYR A O 1
ATOM 1245 N N . PRO A 1 163 ? 8.638 -11.587 -2.928 1.00 81.88 163 PRO A N 1
ATOM 1246 C CA . PRO A 1 163 ? 8.628 -11.533 -4.388 1.00 81.88 163 PRO A CA 1
ATOM 1247 C C . PRO A 1 163 ? 9.909 -12.078 -5.022 1.00 81.88 163 PRO A C 1
ATOM 1249 O O . PRO A 1 163 ? 11.014 -11.782 -4.565 1.00 81.88 163 PRO A O 1
ATOM 1252 N N . ASP A 1 164 ? 9.768 -12.833 -6.115 1.00 81.06 164 ASP A N 1
ATOM 1253 C CA . ASP A 1 164 ? 10.922 -13.325 -6.869 1.00 81.06 164 ASP A CA 1
ATOM 1254 C C . ASP A 1 164 ? 11.311 -12.321 -7.952 1.00 81.06 164 ASP A C 1
ATOM 1256 O O . ASP A 1 164 ? 10.834 -12.360 -9.088 1.00 81.06 164 ASP A O 1
ATOM 1260 N N . PHE A 1 165 ? 12.220 -11.420 -7.596 1.00 72.94 165 PHE A N 1
ATOM 1261 C CA . PHE A 1 165 ? 12.722 -10.401 -8.512 1.00 72.94 165 PHE A CA 1
ATOM 1262 C C . PHE A 1 165 ? 13.651 -10.938 -9.603 1.00 72.94 165 PHE A C 1
ATOM 1264 O O . PHE A 1 165 ? 13.918 -10.230 -10.574 1.00 72.94 165 PHE A O 1
ATOM 1271 N N . ARG A 1 166 ? 14.133 -12.186 -9.499 1.00 67.50 166 ARG A N 1
ATOM 1272 C CA . ARG A 1 166 ? 14.916 -12.809 -10.582 1.00 67.50 166 ARG A CA 1
ATOM 1273 C C . ARG A 1 166 ? 14.034 -13.107 -11.791 1.00 67.50 166 ARG A C 1
ATOM 1275 O O . ARG A 1 166 ? 14.535 -13.163 -12.908 1.00 67.50 166 ARG A O 1
ATOM 1282 N N . GLN A 1 167 ? 12.727 -13.274 -11.576 1.00 67.00 167 GLN A N 1
ATOM 1283 C CA . GLN A 1 167 ? 11.742 -13.467 -12.634 1.00 67.00 167 GLN A CA 1
ATOM 1284 C C . GLN A 1 167 ? 11.046 -12.141 -12.962 1.00 67.00 167 GLN A C 1
ATOM 1286 O O . GLN A 1 167 ? 9.848 -11.966 -12.737 1.00 67.00 167 GLN A O 1
ATOM 1291 N N . THR A 1 168 ? 11.842 -11.215 -13.492 1.00 70.62 168 THR A N 1
ATOM 1292 C CA . THR A 1 168 ? 11.393 -9.905 -13.957 1.00 70.62 168 THR A CA 1
ATOM 1293 C C . THR A 1 168 ? 11.290 -9.888 -15.478 1.00 70.62 168 THR A C 1
ATOM 1295 O O . THR A 1 168 ? 12.215 -10.318 -16.167 1.00 70.62 168 THR A O 1
ATOM 1298 N N . PHE A 1 169 ? 10.202 -9.327 -16.006 1.00 78.19 169 PHE A N 1
ATOM 1299 C CA . PHE A 1 169 ? 10.088 -8.976 -17.423 1.00 78.19 169 PHE A CA 1
ATOM 1300 C C . PHE A 1 169 ? 10.077 -7.463 -17.587 1.00 78.19 169 PHE A C 1
ATOM 1302 O O . PHE A 1 169 ? 9.483 -6.746 -16.782 1.00 78.19 169 PHE A O 1
ATOM 1309 N N . PHE A 1 170 ? 10.731 -6.996 -18.644 1.00 79.06 170 PHE A N 1
ATOM 1310 C CA . PHE A 1 170 ? 10.902 -5.583 -18.929 1.00 79.06 170 PHE A CA 1
ATOM 1311 C C . PHE A 1 170 ? 10.153 -5.209 -20.202 1.00 79.06 170 PHE A C 1
ATOM 1313 O O . PHE A 1 170 ? 10.356 -5.824 -21.251 1.00 79.06 170 PHE A O 1
ATOM 1320 N N . VAL A 1 171 ? 9.309 -4.187 -20.107 1.00 79.94 171 VAL A N 1
ATOM 1321 C CA . VAL A 1 171 ? 8.689 -3.543 -21.263 1.00 79.94 171 VAL A CA 1
ATOM 1322 C C . VAL A 1 171 ? 9.325 -2.159 -21.407 1.00 79.94 171 VAL A C 1
ATOM 1324 O O . VAL A 1 171 ? 9.031 -1.300 -20.574 1.00 79.94 171 VAL A O 1
ATOM 1327 N N . PRO A 1 172 ? 10.187 -1.925 -22.419 1.00 79.06 172 PRO A N 1
ATOM 1328 C CA . PRO A 1 172 ? 10.872 -0.647 -22.593 1.00 79.06 172 PRO A CA 1
ATOM 1329 C C . PRO A 1 172 ? 9.885 0.499 -22.803 1.00 79.06 172 PRO A C 1
ATOM 1331 O O . PRO A 1 172 ? 8.829 0.326 -23.413 1.00 79.06 172 PRO A O 1
ATOM 1334 N N . GLY A 1 173 ? 10.276 1.695 -22.371 1.00 81.12 173 GLY A N 1
ATOM 1335 C CA . GLY A 1 173 ? 9.544 2.928 -22.635 1.00 81.12 173 GLY A CA 1
ATOM 1336 C C . GLY A 1 173 ? 9.563 3.865 -21.441 1.00 81.12 173 GLY A C 1
ATOM 1337 O O . GLY A 1 173 ? 10.292 3.655 -20.484 1.00 81.12 173 GLY A O 1
ATOM 1338 N N . TYR A 1 174 ? 8.733 4.902 -21.494 1.00 82.31 174 TYR A N 1
ATOM 1339 C CA . TYR A 1 174 ? 8.569 5.824 -20.379 1.00 82.31 174 TYR A CA 1
ATOM 1340 C C . TYR A 1 174 ? 7.217 5.581 -19.701 1.00 82.31 174 TYR A C 1
ATOM 1342 O O . TYR A 1 174 ? 6.181 6.011 -20.207 1.00 82.31 174 TYR A O 1
ATOM 1350 N N . ALA A 1 175 ? 7.211 4.866 -18.574 1.00 83.25 175 ALA A N 1
ATOM 1351 C CA . ALA A 1 175 ? 5.986 4.546 -17.845 1.00 83.25 175 ALA A CA 1
ATOM 1352 C C . ALA A 1 175 ? 5.895 5.333 -16.535 1.00 83.25 175 ALA A C 1
ATOM 1354 O O . ALA A 1 175 ? 6.779 5.269 -15.680 1.00 83.25 175 ALA A O 1
ATOM 1355 N N . GLN A 1 176 ? 4.784 6.048 -16.353 1.00 83.19 176 GLN A N 1
ATOM 1356 C CA . GLN A 1 176 ? 4.494 6.785 -15.118 1.00 83.19 176 GLN A CA 1
ATOM 1357 C C . GLN A 1 176 ? 3.437 6.110 -14.241 1.00 83.19 176 GLN A C 1
ATOM 1359 O O . GLN A 1 176 ? 3.420 6.335 -13.033 1.00 83.19 176 GLN A O 1
ATOM 1364 N N . SER A 1 177 ? 2.556 5.303 -14.835 1.00 84.25 177 SER A N 1
ATOM 1365 C CA . SER A 1 177 ? 1.408 4.712 -14.151 1.00 84.25 177 SER A CA 1
ATOM 1366 C C . SER A 1 177 ? 1.046 3.357 -14.745 1.00 84.25 177 SER A C 1
ATOM 1368 O O . SER A 1 177 ? 1.237 3.136 -15.943 1.00 84.25 177 SER A O 1
ATOM 1370 N N . VAL A 1 178 ? 0.512 2.467 -13.909 1.00 83.81 178 VAL A N 1
ATOM 1371 C CA . VAL A 1 178 ? -0.130 1.225 -14.336 1.00 83.81 178 VAL A CA 1
ATOM 1372 C C . VAL A 1 178 ? -1.512 1.173 -13.703 1.00 83.81 178 VAL A C 1
ATOM 1374 O O . VAL A 1 178 ? -1.653 1.219 -12.487 1.00 83.81 178 VAL A O 1
ATOM 1377 N N . CYS A 1 179 ? -2.549 1.023 -14.520 1.00 82.50 179 CYS A N 1
ATOM 1378 C CA . CYS A 1 179 ? -3.905 0.828 -14.031 1.00 82.50 179 CYS A CA 1
ATOM 1379 C C . CYS A 1 179 ? -4.507 -0.447 -14.617 1.00 82.50 179 CYS A C 1
ATOM 1381 O O . CYS A 1 179 ? -4.236 -0.833 -15.756 1.00 82.50 179 CYS A O 1
ATOM 1383 N N . LYS A 1 180 ? -5.358 -1.109 -13.835 1.00 80.44 180 LYS A N 1
ATOM 1384 C CA . LYS A 1 180 ? -6.228 -2.149 -14.371 1.00 80.44 180 LYS A C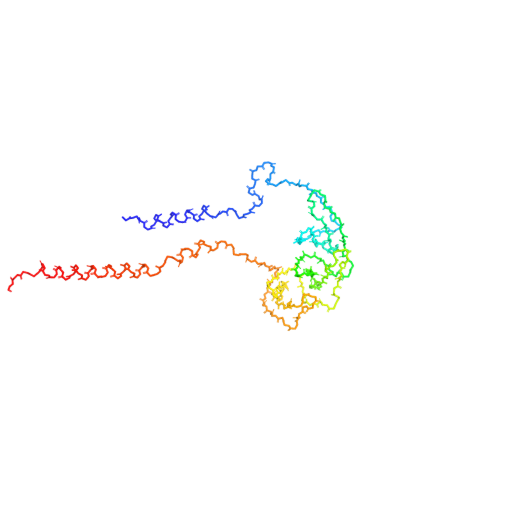A 1
ATOM 1385 C C . LYS A 1 180 ? -7.441 -1.489 -14.990 1.00 80.44 180 LYS A C 1
ATOM 1387 O O . LYS A 1 180 ? -8.265 -0.903 -14.293 1.00 80.44 180 LYS A O 1
ATOM 1392 N N . LEU A 1 181 ? -7.584 -1.671 -16.294 1.00 72.62 181 LEU A N 1
ATOM 1393 C CA . LEU A 1 181 ? -8.876 -1.519 -16.936 1.00 72.62 181 LEU A CA 1
ATOM 1394 C C . LEU A 1 181 ? -9.788 -2.615 -16.381 1.00 72.62 181 LEU A C 1
ATOM 1396 O O . LEU A 1 181 ? -9.612 -3.803 -16.657 1.00 72.62 181 LEU A O 1
ATOM 1400 N N . GLN A 1 182 ? -10.764 -2.224 -15.562 1.00 56.25 182 GLN A N 1
ATOM 1401 C CA . GLN A 1 182 ? -11.956 -3.049 -15.427 1.00 56.25 182 GLN A CA 1
ATOM 1402 C C . GLN A 1 182 ? -12.572 -3.193 -16.823 1.00 56.25 182 GLN A C 1
ATOM 1404 O O . GLN A 1 182 ? -12.381 -2.300 -17.657 1.00 56.25 182 GLN A O 1
ATOM 1409 N N . PRO A 1 183 ? -13.304 -4.279 -17.112 1.00 49.97 183 PRO A N 1
ATOM 1410 C CA . PRO A 1 183 ? -14.157 -4.299 -18.281 1.00 49.97 183 PRO A CA 1
ATOM 1411 C C . PRO A 1 183 ? -15.212 -3.204 -18.092 1.00 49.97 183 PRO A C 1
ATOM 1413 O O . PRO A 1 183 ? -16.310 -3.442 -17.598 1.00 49.97 183 PRO A O 1
ATOM 1416 N N . ILE A 1 184 ? -14.865 -1.981 -18.499 1.00 45.28 184 ILE A N 1
ATOM 1417 C CA . ILE A 1 184 ? -15.813 -1.010 -19.015 1.00 45.28 184 ILE A CA 1
ATOM 1418 C C . ILE A 1 184 ? -16.685 -1.812 -19.962 1.00 45.28 184 ILE A C 1
ATOM 1420 O O . ILE A 1 184 ? -16.177 -2.653 -20.698 1.00 45.28 184 ILE A O 1
ATOM 1424 N N . VAL A 1 185 ? -17.985 -1.602 -19.878 1.00 45.50 185 VAL A N 1
ATOM 1425 C CA . VAL A 1 185 ? -19.039 -2.210 -20.680 1.00 45.50 185 VAL A CA 1
ATOM 1426 C C . VAL A 1 185 ? -18.673 -2.231 -22.183 1.00 45.50 185 VAL A C 1
ATOM 1428 O O . VAL A 1 185 ? -19.203 -1.477 -22.986 1.00 45.50 185 VAL A O 1
ATOM 1431 N N . ILE A 1 186 ? -17.835 -3.181 -22.613 1.00 40.44 186 ILE A N 1
ATOM 1432 C CA . ILE A 1 186 ? -17.711 -3.656 -23.999 1.00 40.44 186 ILE A CA 1
ATOM 1433 C C . ILE A 1 186 ? -18.822 -4.705 -24.221 1.00 40.44 186 ILE A C 1
ATOM 1435 O O . ILE A 1 186 ? -18.722 -5.606 -25.044 1.00 40.44 186 ILE A O 1
ATOM 1439 N N . TYR A 1 187 ? -19.938 -4.609 -23.490 1.00 37.00 187 TYR A N 1
ATOM 1440 C CA . TYR A 1 187 ? -21.165 -5.305 -23.866 1.00 37.00 187 TYR A CA 1
ATOM 1441 C C . TYR A 1 187 ? -21.841 -4.623 -25.066 1.00 37.00 187 TYR A C 1
ATOM 1443 O O . TYR A 1 187 ? -22.444 -5.320 -25.876 1.00 37.00 187 TYR A O 1
ATOM 1451 N N . CYS A 1 188 ? -21.654 -3.311 -25.280 1.00 35.16 188 CYS A N 1
ATOM 1452 C CA . CYS A 1 188 ? -22.201 -2.636 -26.467 1.00 35.16 188 CYS A CA 1
ATOM 1453 C C . CYS A 1 188 ? -21.506 -3.036 -27.782 1.00 35.16 188 CYS A C 1
ATOM 1455 O O . CYS A 1 188 ? -22.154 -3.060 -28.824 1.00 35.16 188 CYS A O 1
ATOM 1457 N N . LEU A 1 189 ? -20.221 -3.410 -27.755 1.00 35.53 189 LEU A N 1
ATOM 1458 C CA . LEU A 1 189 ? -19.486 -3.833 -28.959 1.00 35.53 189 LEU A CA 1
ATOM 1459 C C . LEU A 1 189 ? -19.633 -5.335 -29.254 1.00 35.53 189 LEU A C 1
ATOM 1461 O O . LEU A 1 189 ? -19.706 -5.724 -30.419 1.00 35.53 189 LEU A O 1
ATOM 1465 N N . LEU A 1 190 ? -19.761 -6.188 -28.230 1.00 33.22 190 LEU A N 1
ATOM 1466 C CA . LEU A 1 190 ? -19.933 -7.632 -28.438 1.00 33.22 190 LEU A CA 1
ATOM 1467 C C . LEU A 1 190 ? -21.377 -8.041 -28.782 1.00 33.22 190 LEU A C 1
ATOM 1469 O O . LEU A 1 190 ? -21.552 -9.038 -29.478 1.00 33.22 190 LEU A O 1
ATOM 1473 N N . LEU A 1 191 ? -22.405 -7.267 -28.403 1.00 33.47 191 LEU A N 1
ATOM 1474 C CA . LEU A 1 191 ? -23.780 -7.483 -28.894 1.00 33.47 191 LEU A CA 1
ATOM 1475 C C . LEU A 1 191 ? -23.962 -7.060 -30.363 1.00 33.47 191 LEU A C 1
ATOM 1477 O O . LEU A 1 191 ? -24.773 -7.661 -31.063 1.00 33.47 191 LEU A O 1
ATOM 1481 N N . ALA A 1 192 ? -23.160 -6.115 -30.868 1.00 37.03 192 ALA A N 1
ATOM 1482 C CA . ALA A 1 192 ? -23.128 -5.772 -32.293 1.00 37.03 192 ALA A CA 1
ATOM 1483 C C . ALA A 1 192 ? -22.366 -6.816 -33.138 1.00 37.03 192 ALA A C 1
ATOM 1485 O O . ALA A 1 192 ? -22.728 -7.065 -34.285 1.00 37.03 192 ALA A O 1
ATOM 1486 N N . ALA A 1 193 ? -21.358 -7.485 -32.563 1.00 36.75 193 ALA A N 1
ATOM 1487 C CA . ALA A 1 193 ? -20.600 -8.552 -33.228 1.00 36.75 193 ALA A CA 1
ATOM 1488 C C . ALA A 1 193 ? -21.254 -9.948 -33.127 1.00 36.75 193 ALA A C 1
ATOM 1490 O O . ALA A 1 193 ? -20.803 -10.890 -33.778 1.00 36.75 193 ALA A O 1
ATOM 1491 N N . LYS A 1 194 ? -22.328 -10.091 -32.337 1.00 38.22 194 LYS A N 1
ATOM 1492 C CA . LYS A 1 194 ? -23.140 -11.316 -32.232 1.00 38.22 194 LYS A CA 1
ATOM 1493 C C . LYS A 1 194 ? -24.501 -11.197 -32.926 1.00 38.22 194 LYS A C 1
ATOM 1495 O O . LYS A 1 194 ? -25.421 -11.947 -32.611 1.00 38.22 194 LYS A O 1
ATOM 1500 N N . LEU A 1 195 ? -24.610 -10.320 -33.927 1.00 38.62 195 LEU A N 1
ATOM 1501 C CA . LEU A 1 195 ? -25.543 -10.519 -35.038 1.00 38.62 195 LEU A CA 1
ATOM 1502 C C . LEU A 1 195 ? -24.963 -11.603 -35.951 1.00 38.62 195 LEU A C 1
ATOM 1504 O O . LEU A 1 195 ? -24.269 -11.361 -36.931 1.00 38.62 195 LEU A O 1
ATOM 1508 N N . ASP A 1 196 ? -25.210 -12.822 -35.489 1.00 43.22 196 ASP A N 1
ATOM 1509 C CA . ASP A 1 196 ? -25.068 -14.121 -36.121 1.00 43.22 196 ASP A CA 1
ATOM 1510 C C . ASP A 1 196 ? -24.813 -14.082 -37.646 1.00 43.22 196 ASP A C 1
ATOM 1512 O O . ASP A 1 196 ? -25.733 -13.950 -38.459 1.00 43.22 196 ASP A O 1
ATOM 1516 N N . LEU A 1 197 ? -23.550 -14.274 -38.051 1.00 42.47 197 LEU A N 1
ATOM 1517 C CA . LEU A 1 197 ? -23.153 -14.465 -39.456 1.00 42.47 197 LEU A CA 1
ATOM 1518 C C . LEU A 1 197 ? -23.924 -15.631 -40.114 1.00 42.47 197 LEU A C 1
ATOM 1520 O O . LEU A 1 197 ? -24.043 -15.693 -41.338 1.00 42.47 197 LEU A O 1
ATOM 1524 N N . ARG A 1 198 ? -24.495 -16.544 -39.312 1.00 46.62 198 ARG A N 1
ATOM 1525 C CA . ARG A 1 198 ? -25.345 -17.639 -39.795 1.00 46.62 198 ARG A CA 1
ATOM 1526 C C . ARG A 1 198 ? -26.702 -17.142 -40.291 1.00 46.62 198 ARG A C 1
ATOM 1528 O O . ARG A 1 198 ? -27.225 -17.719 -41.239 1.00 46.62 198 ARG A O 1
ATOM 1535 N N . PHE A 1 199 ? -27.241 -16.049 -39.746 1.00 45.72 199 PHE A N 1
ATOM 1536 C CA . PHE A 1 199 ? -28.516 -15.476 -40.196 1.00 45.72 199 PHE A CA 1
ATOM 1537 C C . PHE A 1 199 ? -28.378 -14.774 -41.559 1.00 45.72 199 PHE A C 1
ATOM 1539 O O . PHE A 1 199 ? -29.284 -14.844 -42.394 1.00 45.72 199 PHE A O 1
ATOM 1546 N N . LEU A 1 200 ? -27.211 -14.175 -41.832 1.00 41.47 200 LEU A N 1
ATOM 1547 C CA . LEU A 1 200 ? -26.905 -13.548 -43.122 1.00 41.47 200 LEU A CA 1
ATOM 1548 C C . LEU A 1 200 ? -26.626 -14.587 -44.225 1.00 41.47 200 LEU A C 1
ATOM 1550 O O . LEU A 1 200 ? -27.067 -14.412 -45.361 1.00 41.47 200 LEU A O 1
ATOM 1554 N N . ILE A 1 201 ? -25.980 -15.711 -43.888 1.00 51.56 201 ILE A N 1
ATOM 1555 C CA . ILE A 1 201 ? -25.798 -16.848 -44.809 1.00 51.56 201 ILE A CA 1
ATOM 1556 C C . ILE A 1 201 ? -27.145 -17.539 -45.100 1.00 51.56 201 ILE A C 1
ATOM 1558 O O . ILE A 1 201 ? -27.408 -17.925 -46.238 1.00 51.56 201 ILE A O 1
ATOM 1562 N N . TYR A 1 202 ? -28.051 -17.623 -44.118 1.00 47.62 202 TYR A N 1
ATOM 1563 C CA . TYR A 1 202 ? -29.371 -18.237 -44.316 1.00 47.62 202 TYR A CA 1
ATOM 1564 C C . TYR A 1 202 ? -30.299 -17.387 -45.204 1.00 47.62 202 TYR A C 1
ATOM 1566 O O . TYR A 1 202 ? -31.011 -17.925 -46.051 1.00 47.62 202 TYR A O 1
ATOM 1574 N N . GLN A 1 203 ? -30.268 -16.056 -45.069 1.00 42.81 203 GLN A N 1
ATOM 1575 C CA . GLN A 1 203 ? -31.055 -15.143 -45.914 1.00 42.81 203 GLN A CA 1
ATOM 1576 C C . GLN A 1 203 ? -30.494 -15.026 -47.341 1.00 42.81 203 GLN A C 1
ATOM 1578 O O . GLN A 1 203 ? -31.264 -14.980 -48.301 1.00 42.81 203 GLN A O 1
ATOM 1583 N N . THR A 1 204 ? -29.168 -15.052 -47.516 1.00 48.75 204 THR A N 1
ATOM 1584 C CA . THR A 1 204 ? -28.548 -15.013 -48.854 1.00 48.75 204 THR A CA 1
ATOM 1585 C C . THR A 1 204 ? -28.768 -16.311 -49.637 1.00 48.75 204 THR A C 1
ATOM 1587 O O . THR A 1 204 ? -29.075 -16.243 -50.828 1.00 48.75 204 THR A O 1
ATOM 1590 N N . PHE A 1 205 ? -28.767 -17.482 -48.983 1.00 50.34 205 PHE A N 1
ATOM 1591 C CA . PHE A 1 205 ? -29.146 -18.748 -49.630 1.00 50.34 205 PHE A CA 1
ATOM 1592 C C . PHE A 1 205 ? -30.638 -18.820 -49.994 1.00 50.34 205 PHE A C 1
ATOM 1594 O O . PHE A 1 205 ? -30.985 -19.310 -51.071 1.00 50.34 205 PHE A O 1
ATOM 1601 N N . ARG A 1 206 ? -31.539 -18.295 -49.148 1.00 48.12 206 ARG A N 1
ATOM 1602 C CA . ARG A 1 206 ? -32.983 -18.279 -49.451 1.00 48.12 206 ARG A CA 1
ATOM 1603 C C . ARG A 1 206 ? -33.328 -17.320 -50.593 1.00 48.12 206 ARG A C 1
ATOM 1605 O O . ARG A 1 206 ? -34.180 -17.647 -51.414 1.00 48.12 206 ARG A O 1
ATOM 1612 N N . MET A 1 207 ? -32.631 -16.187 -50.692 1.00 46.16 207 MET A N 1
ATOM 1613 C CA . MET A 1 207 ? -32.786 -15.248 -51.807 1.00 46.16 207 MET A CA 1
ATOM 1614 C C . MET A 1 207 ? -32.197 -15.808 -53.111 1.00 46.16 207 MET A C 1
ATOM 1616 O O . MET A 1 207 ? -32.858 -15.734 -54.144 1.00 46.16 207 MET A O 1
ATOM 1620 N N . ALA A 1 208 ? -31.030 -16.463 -53.079 1.00 48.66 208 ALA A N 1
ATOM 1621 C CA . ALA A 1 208 ? -30.432 -17.080 -54.270 1.00 48.66 208 ALA A CA 1
ATOM 1622 C C . ALA A 1 208 ? -31.313 -18.193 -54.883 1.00 48.66 208 ALA A C 1
ATOM 1624 O O . ALA A 1 208 ? -31.457 -18.271 -56.102 1.00 48.66 208 ALA A O 1
ATOM 1625 N N . LEU A 1 209 ? -31.990 -19.001 -54.057 1.00 48.19 209 LEU A N 1
ATOM 1626 C CA . LEU A 1 209 ? -32.933 -20.033 -54.519 1.00 48.19 209 LEU A CA 1
ATOM 1627 C C . LEU A 1 209 ? -34.250 -19.463 -55.083 1.00 48.19 209 LEU A C 1
ATOM 1629 O O . LEU A 1 209 ? -34.841 -20.063 -55.984 1.00 48.19 209 LEU A O 1
ATOM 1633 N N . ILE A 1 210 ? -34.697 -18.297 -54.603 1.00 51.72 210 ILE A N 1
ATOM 1634 C CA . ILE A 1 210 ? -35.860 -17.582 -55.156 1.00 51.72 210 ILE A CA 1
ATOM 1635 C C . ILE A 1 210 ? -35.515 -16.967 -56.521 1.00 51.72 210 ILE A C 1
ATOM 1637 O O . ILE A 1 210 ? -36.316 -17.070 -57.450 1.00 51.72 210 ILE A O 1
ATOM 1641 N N . PHE A 1 211 ? -34.305 -16.422 -56.691 1.00 47.00 211 PHE A N 1
ATOM 1642 C CA . PHE A 1 211 ? -33.850 -15.905 -57.985 1.00 47.00 211 PHE A CA 1
ATOM 1643 C C . PHE A 1 211 ? -33.635 -17.013 -59.025 1.00 47.00 211 PHE A C 1
ATOM 1645 O O . PHE A 1 211 ? -34.048 -16.835 -60.166 1.00 47.00 211 PHE A O 1
ATOM 1652 N N . ILE A 1 212 ? -33.116 -18.188 -58.648 1.00 51.53 212 ILE A N 1
ATOM 1653 C CA . ILE A 1 212 ? -32.975 -19.329 -59.576 1.00 51.53 212 ILE A CA 1
ATOM 1654 C C . ILE A 1 212 ? -34.348 -19.870 -60.023 1.00 51.53 212 ILE A C 1
ATOM 1656 O O . ILE A 1 212 ? -34.534 -20.173 -61.202 1.00 51.53 212 ILE A O 1
ATOM 1660 N N . ARG A 1 213 ? -35.357 -19.920 -59.136 1.00 48.31 213 ARG A N 1
ATOM 1661 C CA . ARG A 1 213 ? -36.730 -20.314 -59.520 1.00 48.31 213 ARG A CA 1
ATOM 1662 C C . ARG A 1 213 ? -37.460 -19.257 -60.360 1.00 48.31 213 ARG A C 1
ATOM 1664 O O . ARG A 1 213 ? -38.242 -19.626 -61.231 1.00 48.31 213 ARG A O 1
ATOM 1671 N N . LEU A 1 214 ? -37.195 -17.966 -60.152 1.00 45.75 214 LEU A N 1
ATOM 1672 C CA . LEU A 1 214 ? -37.775 -16.889 -60.967 1.00 45.75 214 LEU A CA 1
ATOM 1673 C C . LEU A 1 214 ? -37.116 -16.772 -62.352 1.00 45.75 214 LEU A C 1
ATOM 1675 O O . LEU A 1 214 ? -37.804 -16.449 -63.318 1.00 45.75 214 LEU A O 1
ATOM 1679 N N . TRP A 1 215 ? -35.829 -17.110 -62.484 1.00 43.50 215 TRP A N 1
ATOM 1680 C CA . TRP A 1 215 ? -35.121 -17.112 -63.772 1.00 43.50 215 TRP A CA 1
ATOM 1681 C C . TRP A 1 215 ? -35.549 -18.282 -64.678 1.00 43.50 215 TRP A C 1
ATOM 1683 O O . TRP A 1 215 ? -35.776 -18.089 -65.871 1.00 43.50 215 TRP A O 1
ATOM 1693 N N . ILE A 1 216 ? -35.785 -19.473 -64.107 1.00 50.12 216 ILE A N 1
ATOM 1694 C CA . ILE A 1 216 ? -36.297 -20.643 -64.850 1.00 50.12 216 ILE A CA 1
ATOM 1695 C C . ILE A 1 216 ? -37.754 -20.428 -65.316 1.00 50.12 216 ILE A C 1
ATOM 1697 O O . ILE A 1 216 ? -38.112 -20.835 -66.423 1.00 50.12 216 ILE A O 1
ATOM 1701 N N . CYS A 1 217 ? -38.581 -19.717 -64.538 1.00 46.12 217 CYS A N 1
ATOM 1702 C CA . CYS A 1 217 ? -39.950 -19.357 -64.935 1.00 46.12 217 CYS A CA 1
ATOM 1703 C C . CYS A 1 217 ? -40.028 -18.246 -66.000 1.00 46.12 217 CYS A C 1
ATOM 1705 O O . CYS A 1 217 ? -40.996 -18.219 -66.761 1.00 46.12 217 CYS A O 1
ATOM 1707 N N . LEU A 1 218 ? -39.040 -17.343 -66.096 1.00 45.78 218 LEU A N 1
ATOM 1708 C CA . LEU A 1 218 ? -39.025 -16.306 -67.139 1.00 45.78 218 LEU A CA 1
ATOM 1709 C C . LEU A 1 218 ? -38.561 -16.834 -68.506 1.00 45.78 218 LEU A C 1
ATOM 1711 O O . LEU A 1 218 ? -39.077 -16.387 -69.528 1.00 45.78 218 LEU A O 1
ATOM 1715 N N . ILE A 1 219 ? -37.671 -17.831 -68.547 1.00 46.12 219 ILE A N 1
ATOM 1716 C CA . ILE A 1 219 ? -37.204 -18.434 -69.811 1.00 46.12 219 ILE A CA 1
ATOM 1717 C C . ILE A 1 219 ? -38.321 -19.241 -70.506 1.00 46.12 219 ILE A C 1
ATOM 1719 O O . ILE A 1 219 ? -38.373 -19.292 -71.731 1.00 46.12 219 ILE A O 1
ATOM 1723 N N . HIS A 1 220 ? -39.295 -19.775 -69.758 1.00 49.19 220 HIS A N 1
ATOM 1724 C CA . HIS A 1 220 ? -40.465 -20.463 -70.330 1.00 49.19 220 HIS A CA 1
ATOM 1725 C C . HIS A 1 220 ? -41.625 -19.534 -70.747 1.00 49.19 220 HIS A C 1
ATOM 1727 O O . HIS A 1 220 ? -42.616 -20.015 -71.294 1.00 49.19 220 HIS A O 1
ATOM 1733 N N . ARG A 1 221 ? -41.530 -18.212 -70.526 1.00 50.59 221 ARG A N 1
ATOM 1734 C CA . ARG A 1 221 ? -42.572 -17.235 -70.914 1.00 50.59 221 ARG A CA 1
ATOM 1735 C C . ARG A 1 221 ? -42.154 -16.243 -72.007 1.00 50.59 221 ARG A C 1
ATOM 1737 O O . ARG A 1 221 ? -42.987 -15.437 -72.408 1.00 50.59 221 ARG A O 1
ATOM 1744 N N . VAL A 1 222 ? -40.914 -16.312 -72.506 1.00 52.22 222 VAL A N 1
ATOM 1745 C CA . VAL A 1 222 ? -40.377 -15.408 -73.552 1.00 52.22 222 VAL A CA 1
ATOM 1746 C C . VAL A 1 222 ? -39.829 -16.167 -74.778 1.00 52.22 222 VAL A C 1
ATOM 1748 O O . VAL A 1 222 ? -39.192 -15.578 -75.642 1.00 52.22 222 VAL A O 1
ATOM 1751 N N . MET A 1 223 ? -40.130 -17.462 -74.933 1.00 37.94 223 MET A N 1
ATOM 1752 C CA . MET A 1 223 ? -39.972 -18.135 -76.230 1.00 37.94 223 MET A CA 1
ATOM 1753 C C . MET A 1 223 ? -41.310 -18.115 -76.988 1.00 37.94 223 MET A C 1
ATOM 1755 O O . MET A 1 223 ? -42.237 -18.823 -76.584 1.00 37.94 223 MET A O 1
ATOM 1759 N N . PRO A 1 224 ? -41.463 -17.315 -78.060 1.00 41.09 224 PRO A N 1
ATOM 1760 C CA . PRO A 1 224 ? -42.541 -17.528 -79.014 1.00 41.09 224 PRO A CA 1
ATOM 1761 C C . PRO A 1 224 ? -42.343 -18.895 -79.679 1.00 41.09 224 PRO A C 1
ATOM 1763 O O . PRO A 1 224 ? -41.221 -19.279 -80.003 1.00 41.09 224 PRO A O 1
ATOM 1766 N N . LYS A 1 225 ? -43.443 -19.631 -79.860 1.00 47.72 225 LYS A N 1
ATOM 1767 C CA . LYS A 1 225 ?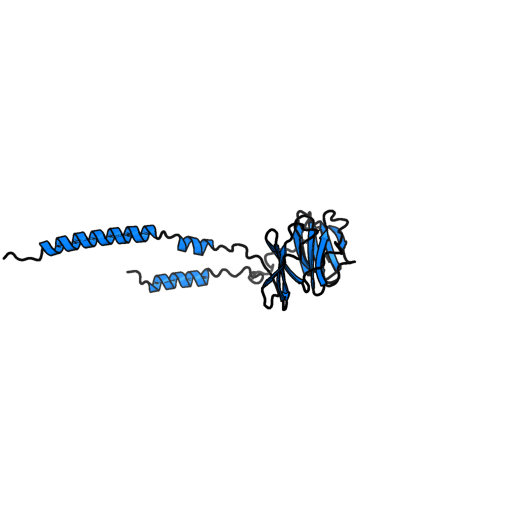 -43.465 -20.845 -80.679 1.00 47.72 225 LYS A CA 1
ATOM 1768 C C . LYS A 1 225 ? -42.875 -20.528 -82.058 1.00 47.72 225 LYS A C 1
ATOM 1770 O O . LYS A 1 225 ? -43.425 -19.683 -82.764 1.00 47.72 225 LYS A O 1
ATOM 1775 N N . MET A 1 226 ? -41.818 -21.237 -82.429 1.00 44.78 226 MET A N 1
ATOM 1776 C CA . MET A 1 226 ? -41.563 -21.656 -83.804 1.00 44.78 226 MET A CA 1
ATOM 1777 C C . MET A 1 226 ? -41.440 -23.170 -83.789 1.00 44.78 226 MET A C 1
ATOM 1779 O O . MET A 1 226 ? -40.787 -23.677 -82.848 1.00 44.78 226 MET A O 1
#

Nearest PDB structures (foldseek):
  4a0l-assembly2_C  TM=7.618E-01  e=3.621E-04  Homo sapiens
  3ei1-assembly1_A  TM=7.628E-01  e=1.521E-03  Homo sapiens
  8qh5-assembly1_B  TM=6.543E-01  e=1.521E-03  Homo sapiens
  6lys-assembly1_B  TM=7.260E-01  e=5.126E-03  Escherichia coli K-12
  3eu7-assembly1_A  TM=4.986E-01  e=9.943E-03  Homo sapiens

Radius of gyration: 29.92 Å; Cα contacts (8 Å, |Δi|>4): 400; chains: 1; bounding box: 59×46×99 Å

pLDDT: mean 74.72, std 20.17, range [33.22, 97.81]

Mean predicted aligned error: 15.58 Å